Protein AF-0000000076060283 (afdb_homodimer)

Secondary structure (DSSP, 8-state):
--------------EEEEETTEEEEEE-TTS-EEE--B-TTSEEEEEEEE-TTSSS-EEEEEETTEE--TTB-GGGTTTEEES-TT-GGGB--EEE-S--GGG-EEEEEEEEEEEE---EEEEE--------/--------------EEEEETTEEEEEE-TTS-EEE--B-TTSEEEEEEEE-TTSSS-EEEEEETTEE--TTB-GGGTTTEEES-TT-GGGB--EEE-S--GGG-EEEEEEEEEEEE---EEEEE--------

Sequence (264 aa):
MLKVISLNNFFSLDVYCWFLGLQVISVEPGGDVTLPCSAGDDSIRAVEWTRTDLEPEYVLYYRDGRSDPTYQHPSFKGRVDLTDREMKDGNVSLVIKNVIISDRGTYECRVLLYRYNLPTSILTGPGGSTTQMLKVISLNNFFSLDVYCWFLGLQVISVEPGGDVTLPCSAGDDSIRAVEWTRTDLEPEYVLYYRDGRSDPTYQHPSFKGRVDLTDREMKDGNVSLVIKNVIISDRGTYECRVLLYRYNLPTSILTGPGGSTTQ

Organism: Dicentrarchus labrax (NCBI:txid13489)

Nearest PDB structures (foldseek):
  4gos-assembly1_A  TM=8.663E-01  e=1.452E-05  Homo sapiens
  3csp-assembly1_A  TM=8.157E-01  e=4.164E-05  Rattus norvegicus
  6nm8-assembly1_A  TM=8.251E-01  e=1.126E-04  Homo sapiens
  6nnv-assembly4_D  TM=8.054E-01  e=5.157E-04  Homo sapiens
  6l7z-assembly1_A  TM=6.735E-01  e=2.709E-04  Mus musculus

Structure (mmCIF, N/CA/C/O backbone):
data_AF-0000000076060283-model_v1
#
loop_
_entity.id
_entity.type
_entity.pdbx_de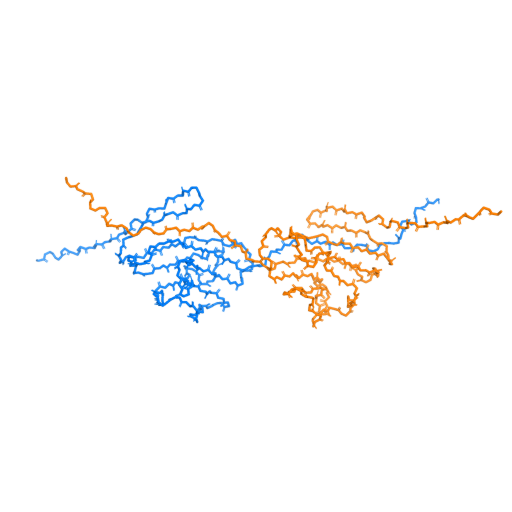scription
1 polymer 'Ig-like domain-containing protein'
#
loop_
_atom_site.group_PDB
_atom_site.id
_atom_site.type_symbol
_atom_site.label_atom_id
_atom_site.label_alt_id
_atom_site.label_comp_id
_atom_site.label_asym_id
_atom_site.label_entity_id
_atom_site.label_seq_id
_atom_site.pdbx_PDB_ins_code
_atom_site.Cartn_x
_atom_site.Cartn_y
_atom_site.Cartn_z
_atom_site.occupancy
_atom_site.B_iso_or_equiv
_atom_site.auth_seq_id
_atom_site.auth_comp_id
_atom_site.auth_asym_id
_atom_site.auth_atom_id
_atom_site.pdbx_PDB_model_num
ATOM 1 N N . MET A 1 1 ? 23.719 49.25 31.156 1 32.81 1 MET A N 1
ATOM 2 C CA . MET A 1 1 ? 22.453 48.969 30.469 1 32.81 1 MET A CA 1
ATOM 3 C C . MET A 1 1 ? 22.297 47.469 30.203 1 32.81 1 MET A C 1
ATOM 5 O O . MET A 1 1 ? 23.094 46.875 29.484 1 32.81 1 MET A O 1
ATOM 9 N N . LEU A 1 2 ? 21.719 46.719 31.203 1 36.31 2 LEU A N 1
ATOM 10 C CA . LEU A 1 2 ? 21.547 45.25 31.234 1 36.31 2 LEU A CA 1
ATOM 11 C C . LEU A 1 2 ? 20.562 44.812 30.156 1 36.31 2 LEU A C 1
ATOM 13 O O . LEU A 1 2 ? 19.406 45.25 30.172 1 36.31 2 LEU A O 1
ATOM 17 N N . LYS A 1 3 ? 21.031 44.562 28.938 1 45.38 3 LYS A N 1
ATOM 18 C CA . LYS A 1 3 ? 20.203 44.062 27.859 1 45.38 3 LYS A CA 1
ATOM 19 C C . LYS A 1 3 ? 19.531 42.75 28.281 1 45.38 3 LYS A C 1
ATOM 21 O O . LYS A 1 3 ? 20.203 41.75 28.594 1 45.38 3 LYS A O 1
ATOM 26 N N . VAL A 1 4 ? 18.234 42.719 28.891 1 41.16 4 VAL A N 1
ATOM 27 C CA . VAL A 1 4 ? 17.391 41.562 29.109 1 41.16 4 VAL A CA 1
ATOM 28 C C . VAL A 1 4 ? 17.094 40.844 27.781 1 41.16 4 VAL A C 1
ATOM 30 O O . VAL A 1 4 ? 16.516 41.469 26.875 1 41.16 4 VAL A O 1
ATOM 33 N N . ILE A 1 5 ? 17.938 39.969 27.312 1 40.62 5 ILE A N 1
ATOM 34 C CA . ILE A 1 5 ? 17.609 39.062 26.203 1 40.62 5 ILE A CA 1
ATOM 35 C C . ILE A 1 5 ? 16.438 38.188 26.594 1 40.62 5 ILE A C 1
ATOM 37 O O . ILE A 1 5 ? 16.547 37.375 27.516 1 40.62 5 ILE A O 1
ATO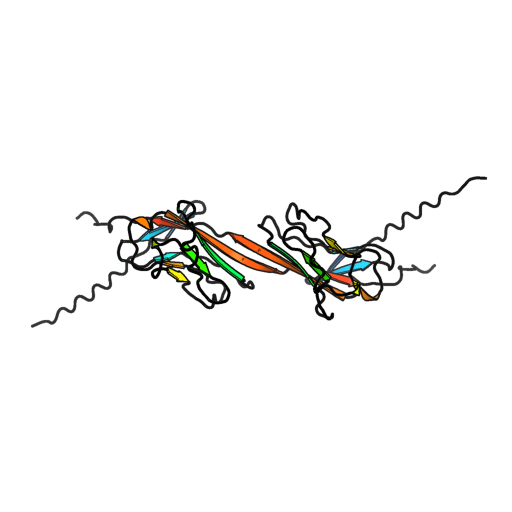M 41 N N . SER A 1 6 ? 15.133 38.719 26.547 1 36.88 6 SER A N 1
ATOM 42 C CA . SER A 1 6 ? 13.984 37.844 26.688 1 36.88 6 SER A CA 1
ATOM 43 C C . SER A 1 6 ? 14 36.75 25.625 1 36.88 6 SER A C 1
ATOM 45 O O . SER A 1 6 ? 13.969 37.031 24.422 1 36.88 6 SER A O 1
ATOM 47 N N . LEU A 1 7 ? 14.703 35.656 25.812 1 39.06 7 LEU A N 1
ATOM 48 C CA . LEU A 1 7 ? 14.508 34.438 25.062 1 39.06 7 LEU A CA 1
ATOM 49 C C . LEU A 1 7 ? 13.078 33.938 25.219 1 39.06 7 LEU A C 1
ATOM 51 O O . LEU A 1 7 ? 12.719 33.375 26.25 1 39.06 7 LEU A O 1
ATOM 55 N N . ASN A 1 8 ? 12.102 34.625 24.703 1 40.03 8 ASN A N 1
ATOM 56 C CA . ASN A 1 8 ? 10.781 34 24.656 1 40.03 8 ASN A CA 1
ATOM 57 C C . ASN A 1 8 ? 10.82 32.625 23.984 1 40.03 8 ASN A C 1
ATOM 59 O O . ASN A 1 8 ? 10.969 32.562 22.75 1 40.03 8 ASN A O 1
ATOM 63 N N . ASN A 1 9 ? 11.484 31.625 24.5 1 42.31 9 ASN A N 1
ATOM 64 C CA . ASN A 1 9 ? 11.25 30.266 24.047 1 42.31 9 ASN A CA 1
ATOM 65 C C . ASN A 1 9 ? 9.766 29.922 24.047 1 42.31 9 ASN A C 1
ATOM 67 O O . ASN A 1 9 ? 9.211 29.547 25.078 1 42.31 9 ASN A O 1
ATOM 71 N N . PHE A 1 10 ? 8.852 30.641 23.359 1 41.34 10 PHE A N 1
ATOM 72 C CA . PHE A 1 10 ? 7.465 30.203 23.234 1 41.34 10 PHE A CA 1
ATOM 73 C C . PHE A 1 10 ? 7.395 28.719 22.844 1 41.34 10 PHE A C 1
ATOM 75 O O . PHE A 1 10 ? 7.559 28.391 21.672 1 41.34 10 PHE A O 1
ATOM 82 N N . PHE A 1 11 ? 7.883 27.812 23.719 1 43.97 11 PHE A N 1
ATOM 83 C CA . PHE A 1 11 ? 7.602 26.391 23.562 1 43.97 11 PHE A CA 1
ATOM 84 C C . PHE A 1 11 ? 6.098 26.141 23.484 1 43.97 11 PHE A C 1
ATOM 86 O O . PHE A 1 11 ? 5.402 26.234 24.5 1 43.97 11 PHE A O 1
ATOM 93 N N . SER A 1 12 ? 5.363 26.516 22.281 1 51.38 12 SER A N 1
ATOM 94 C CA . SER A 1 12 ? 3.971 26.109 22.109 1 51.38 12 SER A CA 1
ATOM 95 C C . SER A 1 12 ? 3.764 24.656 22.5 1 51.38 12 SER A C 1
ATOM 97 O O . SER A 1 12 ? 4.477 23.781 22.016 1 51.38 12 SER A O 1
ATOM 99 N N . LEU A 1 13 ? 3.391 24.344 23.812 1 53.66 13 LEU A N 1
ATOM 100 C CA . LEU A 1 13 ? 3.043 23.016 24.312 1 53.66 13 LEU A CA 1
ATOM 101 C C . LEU A 1 13 ? 1.896 22.422 23.5 1 53.66 13 LEU A C 1
ATOM 103 O O . LEU A 1 13 ? 0.776 22.938 23.531 1 53.66 13 LEU A O 1
ATOM 107 N N . ASP A 1 14 ? 2.143 21.75 22.422 1 62.09 14 ASP A N 1
ATOM 108 C CA . ASP A 1 14 ? 1.104 20.969 21.766 1 62.09 14 ASP A CA 1
ATOM 109 C C . ASP A 1 14 ? 0.592 19.859 22.672 1 62.09 14 ASP A C 1
ATOM 111 O O . ASP A 1 14 ? 1.38 19.172 23.328 1 62.09 14 ASP A O 1
ATOM 115 N N . VAL A 1 15 ? -0.637 19.953 23.203 1 64.12 15 VAL A N 1
ATOM 116 C CA . VAL A 1 15 ? -1.262 18.891 23.984 1 64.12 15 VAL A CA 1
ATOM 117 C C . VAL A 1 15 ? -1.846 17.844 23.031 1 64.12 15 VAL A C 1
ATOM 119 O O . VAL A 1 15 ? -2.596 18.172 22.109 1 64.12 15 VAL A O 1
ATOM 122 N N . TYR A 1 16 ? -1.376 16.594 23.062 1 67.25 16 TYR A N 1
ATOM 123 C CA . TYR A 1 16 ? -1.857 15.453 22.281 1 67.25 16 TYR A CA 1
ATOM 124 C C . TYR A 1 16 ? -2.824 14.609 23.109 1 67.25 16 TYR A C 1
ATOM 126 O O . TYR A 1 16 ? -2.498 14.18 24.219 1 67.25 16 TYR A O 1
ATOM 134 N N . CYS A 1 17 ? -4.078 14.727 22.75 1 69.25 17 CYS A N 1
ATOM 135 C CA . CYS A 1 17 ? -5.066 13.898 23.438 1 69.25 17 CYS A CA 1
ATOM 136 C C . CYS A 1 17 ? -5.609 12.82 22.516 1 69.25 17 CYS A C 1
ATOM 138 O O . CYS A 1 17 ? -5.875 13.078 21.344 1 69.25 17 CYS A O 1
ATOM 140 N N . TRP A 1 18 ? -5.41 11.453 22.938 1 65.69 18 TRP A N 1
ATOM 141 C CA . TRP A 1 18 ? -6.008 10.344 22.203 1 65.69 18 TRP A CA 1
ATOM 142 C C . TRP A 1 18 ? -7.441 10.102 22.656 1 65.69 18 TRP A C 1
ATOM 144 O O . TRP A 1 18 ? -7.703 9.938 23.844 1 65.69 18 TRP A O 1
ATOM 154 N N . PHE A 1 19 ? -8.328 10.609 21.781 1 60.56 19 PHE A N 1
ATOM 155 C CA . PHE A 1 19 ? -9.719 10.328 22.078 1 60.56 19 PHE A CA 1
ATOM 156 C C . PHE A 1 19 ? -10.32 9.359 21.078 1 60.56 19 PHE A C 1
ATOM 158 O O . PHE A 1 19 ? -10.414 9.664 19.891 1 60.56 19 PHE A O 1
ATOM 165 N N . LEU A 1 20 ? -10.977 8.289 21.516 1 60.66 20 LEU A N 1
ATOM 166 C CA . LEU A 1 20 ? -11.758 7.301 20.781 1 60.66 20 LEU A CA 1
ATOM 167 C C . LEU A 1 20 ? -11.281 7.203 19.328 1 60.66 20 LEU A C 1
ATOM 169 O O . LEU A 1 20 ? -12.055 7.461 18.406 1 60.66 20 LEU A O 1
ATOM 173 N N . GLY A 1 21 ? -10.117 7.133 19.016 1 66.94 21 GLY A N 1
ATOM 174 C CA . GLY A 1 21 ? -9.68 6.871 17.656 1 66.94 21 GLY A CA 1
ATOM 175 C C . GLY A 1 21 ? -9.211 8.117 16.922 1 66.94 21 GLY A C 1
ATOM 176 O O . GLY A 1 21 ? -9.117 8.125 15.695 1 66.94 21 GLY A O 1
ATOM 177 N N . LEU A 1 22 ? -9.258 9.219 17.609 1 76.88 22 LEU A N 1
ATOM 178 C CA . LEU A 1 22 ? -8.828 10.484 17.031 1 76.88 22 LEU A CA 1
ATOM 179 C C . LEU A 1 22 ? -7.766 11.148 17.906 1 76.88 22 LEU A C 1
ATOM 181 O O . LEU A 1 22 ? -7.879 11.148 19.141 1 76.88 22 LEU A O 1
ATOM 185 N N . GLN A 1 23 ? -6.715 11.492 17.25 1 86 23 GLN A N 1
ATOM 186 C CA . GLN A 1 23 ? -5.723 12.312 17.938 1 86 23 GLN A CA 1
ATOM 187 C C . GLN A 1 23 ? -6.051 13.797 17.797 1 86 23 GLN A C 1
ATOM 189 O O . GLN A 1 23 ? -6.352 14.273 16.703 1 86 23 GLN A O 1
ATOM 194 N N . VAL A 1 24 ? -6.176 14.453 18.984 1 88.81 24 VAL A N 1
ATOM 195 C CA . VAL A 1 24 ? -6.457 15.891 18.969 1 88.81 24 VAL A CA 1
ATOM 196 C C . VAL A 1 24 ? -5.223 16.656 19.422 1 88.81 24 VAL A C 1
ATOM 198 O O . VAL A 1 24 ? -4.629 16.344 20.453 1 88.81 24 VAL A O 1
ATOM 201 N N . ILE A 1 25 ? -4.879 17.641 18.688 1 90.88 25 ILE A N 1
ATOM 202 C CA . ILE A 1 25 ? -3.721 18.453 19.016 1 90.88 25 ILE A CA 1
ATOM 203 C C . ILE A 1 25 ? -4.137 19.922 19.062 1 90.88 25 ILE A C 1
ATOM 205 O O . ILE A 1 25 ? -4.805 20.422 18.156 1 90.88 25 ILE A O 1
ATOM 209 N N . SER A 1 26 ? -3.803 20.562 20.094 1 89.06 26 SER A N 1
ATOM 210 C CA . SER A 1 26 ? -4.012 22 20.219 1 89.06 26 SER A CA 1
ATOM 211 C C . SER A 1 26 ? -2.734 22.766 19.906 1 89.06 26 SER A C 1
ATOM 213 O O . SER A 1 26 ? -1.671 22.453 20.453 1 89.06 26 SER A O 1
ATOM 215 N N . VAL A 1 27 ? -2.916 23.844 19.031 1 90.69 27 VAL A N 1
ATOM 216 C CA . VAL A 1 27 ? -1.753 24.641 18.656 1 90.69 27 VAL A CA 1
ATOM 217 C C . VAL A 1 27 ? -2.148 26.109 18.562 1 90.69 27 VAL A C 1
ATOM 219 O O . VAL A 1 27 ? -3.262 26.438 18.141 1 90.69 27 VAL A O 1
ATOM 222 N N . GLU A 1 28 ? -1.238 26.953 18.984 1 89.75 28 GLU A N 1
ATOM 223 C CA . GLU A 1 28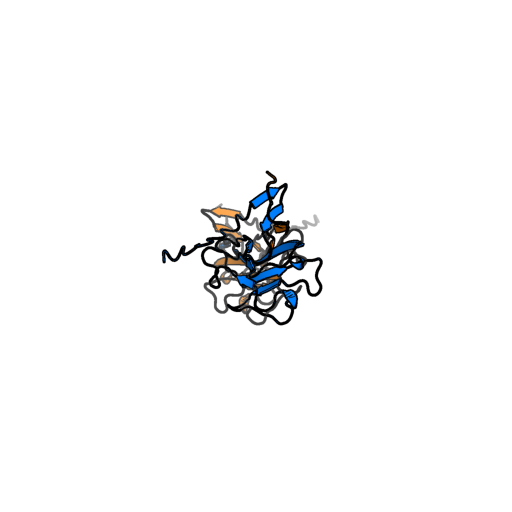 ? -1.471 28.391 18.859 1 89.75 28 GLU A CA 1
ATOM 224 C C . GLU A 1 28 ? -1.104 28.891 17.469 1 89.75 28 GLU A C 1
ATOM 226 O O . GLU A 1 28 ? -0.09 28.484 16.906 1 89.75 28 GLU A O 1
ATOM 231 N N . PRO A 1 29 ? -1.967 29.797 16.953 1 92.62 29 PRO A N 1
ATOM 232 C CA . PRO A 1 29 ? -1.574 30.406 15.688 1 92.62 29 PRO A CA 1
ATOM 233 C C . PRO A 1 29 ? -0.159 30.984 15.719 1 92.62 29 PRO A C 1
ATOM 235 O O . PRO A 1 29 ? 0.264 31.531 16.734 1 92.62 29 PRO A O 1
ATOM 238 N N . GLY A 1 30 ? 0.516 30.812 14.625 1 93.56 30 GLY A N 1
ATOM 239 C CA . GLY A 1 30 ? 1.888 31.297 14.547 1 93.56 30 GLY A CA 1
ATOM 240 C C . GLY A 1 30 ? 2.914 30.219 14.859 1 93.56 30 GLY A C 1
ATOM 241 O O . GLY A 1 30 ? 4.086 30.359 14.508 1 93.56 30 GLY A O 1
ATOM 242 N N . GLY A 1 31 ? 2.498 29.203 15.508 1 92.12 31 GLY A N 1
ATOM 243 C CA . GLY A 1 31 ? 3.395 28.094 15.828 1 92.12 31 GLY A CA 1
ATOM 244 C C . GLY A 1 31 ? 3.447 27.031 14.75 1 92.12 31 GLY A C 1
ATOM 245 O O . GLY A 1 31 ? 2.773 27.156 13.719 1 92.12 31 GLY A O 1
ATOM 246 N N . ASP A 1 32 ? 4.359 26.062 14.969 1 95.5 32 ASP A N 1
ATOM 247 C CA . ASP A 1 32 ? 4.445 24.875 14.125 1 95.5 32 ASP A CA 1
ATOM 248 C C . ASP A 1 32 ? 3.807 23.672 14.805 1 95.5 32 ASP A C 1
ATOM 250 O O . ASP A 1 32 ? 3.744 23.594 16.031 1 95.5 32 ASP A O 1
ATOM 254 N N . VAL A 1 33 ? 3.312 22.766 14 1 95.5 33 VAL A N 1
ATOM 255 C CA . VAL A 1 33 ? 2.734 21.578 14.602 1 95.5 33 VAL A CA 1
ATOM 256 C C . VAL A 1 33 ? 3.117 20.344 13.773 1 95.5 33 VAL A C 1
ATOM 258 O O . VAL A 1 33 ? 3.287 20.438 12.555 1 95.5 33 VAL A O 1
ATOM 261 N N . THR A 1 34 ? 3.291 19.234 14.461 1 96.75 34 THR A N 1
ATOM 262 C CA . THR A 1 34 ? 3.545 17.938 13.82 1 96.75 34 THR A CA 1
ATOM 263 C C . THR A 1 34 ? 2.359 17 14.008 1 96.75 34 THR A C 1
ATOM 265 O O . THR A 1 34 ? 1.871 16.828 15.125 1 96.75 34 THR A O 1
ATOM 268 N N . LEU A 1 35 ? 1.905 16.469 12.914 1 96.44 35 LEU A N 1
ATOM 269 C CA . LEU A 1 35 ? 0.867 15.445 12.938 1 96.44 35 LEU A CA 1
ATOM 270 C C . LEU A 1 35 ? 1.474 14.055 12.797 1 96.44 35 LEU A C 1
ATOM 272 O O . LEU A 1 35 ? 1.964 13.695 11.719 1 96.44 35 LEU A O 1
ATOM 276 N N . PRO A 1 36 ? 1.374 13.273 13.82 1 94.31 36 PRO A N 1
ATOM 277 C CA . PRO A 1 36 ? 2.086 11.992 13.789 1 94.31 36 PRO A CA 1
ATOM 278 C C . PRO A 1 36 ? 1.394 10.953 12.914 1 94.31 36 PRO A C 1
ATOM 280 O O . PRO A 1 36 ? 0.163 10.859 12.914 1 94.31 36 PRO A O 1
ATOM 283 N N . CYS A 1 37 ? 2.203 10.211 12.164 1 94.5 37 CYS A N 1
ATOM 284 C CA . CYS A 1 37 ? 1.786 9.07 11.359 1 94.5 37 CYS A CA 1
ATOM 285 C C . CYS A 1 37 ? 2.953 8.125 11.109 1 94.5 37 CYS A C 1
ATOM 287 O O . CYS A 1 37 ? 4.09 8.57 10.93 1 94.5 37 CYS A O 1
ATOM 289 N N . SER A 1 38 ? 2.635 6.82 11.141 1 91.31 38 SER A N 1
ATOM 290 C CA . SER A 1 38 ? 3.674 5.82 10.914 1 91.31 38 SER A CA 1
ATOM 291 C C . SER A 1 38 ? 3.205 4.746 9.938 1 91.31 38 SER A C 1
ATOM 293 O O . SER A 1 38 ? 2.064 4.289 10.016 1 91.31 38 SER A O 1
ATOM 295 N N . ALA A 1 39 ? 4.051 4.41 8.93 1 88.69 39 ALA A N 1
ATOM 296 C CA . ALA A 1 39 ? 3.76 3.375 7.945 1 88.69 39 ALA A CA 1
ATOM 297 C C . ALA A 1 39 ? 4.469 2.07 8.297 1 88.69 39 ALA A C 1
ATOM 299 O O . ALA A 1 39 ? 4.242 1.041 7.652 1 88.69 39 ALA A O 1
ATOM 300 N N . GLY A 1 40 ? 5.164 2.037 9.289 1 78.62 40 GLY A N 1
ATOM 301 C CA . GLY A 1 40 ? 5.934 0.845 9.609 1 78.62 40 GLY A CA 1
ATOM 302 C C . GLY A 1 40 ? 7.082 0.597 8.648 1 78.62 40 GLY A C 1
ATOM 303 O O . GLY A 1 40 ? 7.59 1.531 8.023 1 78.62 40 GLY A O 1
ATOM 304 N N . ASP A 1 41 ? 7.707 -0.56 8.641 1 65.38 41 ASP A N 1
ATOM 305 C CA . ASP A 1 41 ? 8.914 -0.936 7.902 1 65.38 41 ASP A CA 1
ATOM 306 C C . ASP A 1 41 ? 8.586 -1.247 6.445 1 65.38 41 ASP A C 1
ATOM 308 O O . ASP A 1 41 ? 9.469 -1.646 5.68 1 65.38 41 ASP A O 1
ATOM 312 N N . ASP A 1 42 ? 7.484 -0.922 5.992 1 65.88 42 ASP A N 1
ATOM 313 C CA . ASP A 1 42 ? 7.133 -1.389 4.656 1 65.88 42 ASP A CA 1
ATOM 314 C C . ASP A 1 42 ? 7.664 -0.436 3.586 1 65.88 42 ASP A C 1
ATOM 316 O O . ASP A 1 42 ? 8.164 0.646 3.902 1 65.88 42 ASP A O 1
ATOM 320 N N . SER A 1 43 ? 7.828 -1.008 2.346 1 82.44 43 SER A N 1
ATOM 321 C CA . SER A 1 43 ? 8.242 -0.27 1.159 1 82.44 43 SER A CA 1
ATOM 322 C C . SER A 1 43 ? 7.223 0.802 0.789 1 82.44 43 SER A C 1
ATOM 324 O O . SER A 1 43 ? 6.301 0.546 0.015 1 82.44 43 SER A O 1
ATOM 326 N N . ILE A 1 44 ? 7.371 2.014 1.34 1 91 44 ILE A N 1
ATOM 327 C CA . ILE A 1 44 ? 6.465 3.135 1.12 1 91 44 ILE A CA 1
ATOM 328 C C . ILE A 1 44 ? 6.582 3.619 -0.324 1 91 44 ILE A C 1
ATOM 330 O O . ILE A 1 44 ? 7.688 3.861 -0.816 1 91 44 ILE A O 1
ATOM 334 N N . ARG A 1 45 ? 5.441 3.709 -0.909 1 93.12 45 ARG A N 1
ATOM 335 C CA . ARG A 1 45 ? 5.43 4.18 -2.291 1 93.12 45 ARG A CA 1
ATOM 336 C C . ARG A 1 45 ? 4.926 5.617 -2.375 1 93.12 45 ARG A C 1
ATOM 338 O O . ARG A 1 45 ? 5.391 6.395 -3.209 1 93.12 45 ARG A O 1
ATOM 345 N N . ALA A 1 46 ? 4.051 5.996 -1.515 1 94.94 46 ALA A N 1
ATOM 346 C CA . ALA A 1 46 ? 3.535 7.359 -1.462 1 94.94 46 ALA A CA 1
ATOM 347 C C . ALA A 1 46 ? 2.895 7.652 -0.108 1 94.94 46 ALA A C 1
ATOM 349 O O . ALA A 1 46 ? 2.484 6.73 0.603 1 94.94 46 ALA A O 1
ATOM 350 N N . VAL A 1 47 ? 2.83 8.875 0.199 1 96.62 47 VAL A N 1
ATOM 351 C CA . VAL A 1 47 ? 2.176 9.344 1.414 1 96.62 47 VAL A CA 1
ATOM 352 C C . VAL A 1 47 ? 1.171 10.445 1.064 1 96.62 47 VAL A C 1
ATOM 354 O O . VAL A 1 47 ? 1.494 11.375 0.329 1 96.62 47 VAL A O 1
ATOM 357 N N . GLU A 1 48 ? -0.008 10.312 1.582 1 97.38 48 GLU A N 1
ATOM 358 C CA . GLU A 1 48 ? -1.035 11.328 1.391 1 97.38 48 GLU A CA 1
ATOM 359 C C . GLU A 1 48 ? -1.528 11.875 2.729 1 97.38 48 GLU A C 1
ATOM 361 O O . GLU A 1 48 ? -1.909 11.109 3.615 1 97.38 48 GLU A O 1
ATOM 366 N N . TRP A 1 49 ? -1.447 13.133 2.859 1 98.31 49 TRP A N 1
ATOM 367 C CA . TRP A 1 49 ? -2.162 13.844 3.912 1 98.31 49 TRP A CA 1
ATOM 368 C C . TRP A 1 49 ? -3.312 14.664 3.334 1 98.31 49 TRP A C 1
ATOM 370 O O . TRP A 1 49 ? -3.119 15.438 2.395 1 98.31 49 TRP A O 1
ATOM 380 N N . THR A 1 50 ? -4.531 14.453 3.91 1 98.38 50 THR A N 1
ATOM 381 C CA . THR A 1 50 ? -5.691 15.125 3.332 1 98.38 50 THR A CA 1
ATOM 382 C C . THR A 1 50 ? -6.59 15.688 4.43 1 98.38 50 THR A C 1
ATOM 384 O O . THR A 1 50 ? -6.527 15.25 5.578 1 98.38 50 THR A O 1
ATOM 387 N N . ARG A 1 51 ? -7.297 16.656 4.086 1 97.69 51 ARG A N 1
ATOM 388 C CA . ARG A 1 51 ? -8.477 17.172 4.773 1 97.69 51 ARG A CA 1
ATOM 389 C C . ARG A 1 51 ? -9.711 17.062 3.895 1 97.69 51 ARG A C 1
ATOM 391 O O . ARG A 1 51 ? -9.836 17.781 2.895 1 97.69 51 ARG A O 1
ATOM 398 N N . THR A 1 52 ? -10.68 16.219 4.34 1 95.69 52 THR A N 1
ATOM 399 C CA . THR A 1 52 ? -11.773 15.859 3.449 1 95.69 52 THR A CA 1
ATOM 400 C C . THR A 1 52 ? -12.75 17.016 3.295 1 95.69 52 THR A C 1
ATOM 402 O O . THR A 1 52 ? -13.562 17.031 2.365 1 95.69 52 THR A O 1
ATOM 405 N N . ASP A 1 53 ? -12.656 18 4.184 1 96.81 53 ASP A N 1
ATOM 406 C CA . ASP A 1 53 ? -13.578 19.125 4.109 1 96.81 53 ASP A CA 1
ATOM 407 C C . ASP A 1 53 ? -13.062 20.188 3.141 1 96.81 53 ASP A C 1
ATOM 409 O O . ASP A 1 53 ? -13.742 21.188 2.883 1 96.81 53 ASP A O 1
ATOM 413 N N . LEU A 1 54 ? -11.906 20 2.561 1 97.44 54 LEU A N 1
ATOM 414 C CA . LEU A 1 54 ? -11.312 20.969 1.637 1 97.44 54 LEU A CA 1
ATOM 415 C C . LEU A 1 54 ? -11.391 20.453 0.2 1 97.44 54 LEU A C 1
ATOM 417 O O . LEU A 1 54 ? -11.531 19.25 -0.033 1 97.44 54 LEU A O 1
ATOM 421 N N . GLU A 1 55 ? -11.344 21.547 -0.685 1 96.38 55 GLU A N 1
ATOM 422 C CA . GLU A 1 55 ? -11.25 21.297 -2.117 1 96.38 55 GLU A CA 1
ATOM 423 C C . GLU A 1 55 ? -10.172 22.156 -2.768 1 96.38 55 GLU A C 1
ATOM 425 O O . GLU A 1 55 ? -10.281 23.391 -2.771 1 96.38 55 GLU A O 1
ATOM 430 N N . PRO A 1 56 ? -9.188 21.469 -3.334 1 97.12 56 PRO A N 1
ATOM 431 C CA . PRO A 1 56 ? -8.805 20.047 -3.26 1 97.12 56 PRO A CA 1
ATOM 432 C C . PRO A 1 56 ? -8.484 19.594 -1.836 1 97.12 56 PRO A C 1
ATOM 434 O O . PRO A 1 56 ? -8.195 20.438 -0.971 1 97.12 56 PRO A O 1
ATOM 437 N N . GLU A 1 57 ? -8.516 18.359 -1.604 1 97.94 57 GLU A N 1
ATOM 438 C CA . GLU A 1 57 ? -8.422 17.859 -0.235 1 97.94 57 GLU A CA 1
ATOM 439 C C . GLU A 1 57 ? -6.973 17.625 0.17 1 97.94 57 GLU A C 1
ATOM 441 O O . GLU A 1 57 ? -6.676 17.422 1.349 1 97.94 57 GLU A O 1
ATOM 446 N N . TYR A 1 58 ? -6.004 17.734 -0.722 1 98.25 58 TYR A N 1
ATOM 447 C CA . TYR A 1 58 ? -4.629 17.359 -0.424 1 98.25 58 TYR A CA 1
ATOM 448 C C . TYR A 1 58 ? -3.916 18.453 0.357 1 98.25 58 TYR A C 1
ATOM 450 O O . TYR A 1 58 ? -3.863 19.609 -0.083 1 98.25 58 TYR A O 1
ATOM 458 N N . VAL A 1 59 ? -3.477 18.047 1.448 1 98.56 59 VAL A N 1
ATOM 459 C CA . VAL A 1 59 ? -2.547 18.859 2.227 1 98.56 59 VAL A CA 1
ATOM 460 C C . VAL A 1 59 ? -1.122 18.641 1.727 1 98.56 59 VAL A C 1
ATOM 462 O O . VAL A 1 59 ? -0.386 19.594 1.48 1 98.56 59 VAL A O 1
ATOM 465 N N . LEU A 1 60 ? -0.812 17.406 1.498 1 98.38 60 LEU A N 1
ATOM 466 C CA . LEU A 1 60 ? 0.486 17 0.974 1 98.38 60 LEU A CA 1
ATOM 467 C C . LEU A 1 60 ? 0.371 15.672 0.214 1 98.38 60 LEU A C 1
ATOM 469 O O . LEU A 1 60 ? -0.334 14.766 0.649 1 98.38 60 LEU A O 1
ATOM 473 N N . TYR A 1 61 ? 0.929 15.617 -0.891 1 97.5 61 TYR A N 1
ATOM 474 C CA . TYR A 1 61 ? 1.164 14.383 -1.632 1 97.5 61 TYR A CA 1
ATOM 475 C C . TYR A 1 61 ? 2.652 14.18 -1.894 1 97.5 61 TYR A C 1
ATOM 477 O O . TYR A 1 61 ? 3.293 15.008 -2.545 1 97.5 61 TYR A O 1
ATOM 485 N N . TYR A 1 62 ? 3.178 13.109 -1.353 1 96.75 62 TYR A N 1
ATOM 486 C CA . TYR A 1 62 ? 4.609 12.836 -1.413 1 96.75 62 TYR A CA 1
ATOM 487 C C . TYR A 1 62 ? 4.875 11.492 -2.076 1 96.75 62 TYR A C 1
ATOM 489 O O . TYR A 1 62 ? 4.402 10.453 -1.604 1 96.75 62 TYR A O 1
ATOM 497 N N . ARG A 1 63 ? 5.609 11.5 -3.139 1 93.88 63 ARG A N 1
ATOM 498 C CA . ARG A 1 63 ? 5.93 10.289 -3.879 1 93.88 63 ARG A CA 1
ATOM 499 C C . ARG A 1 63 ? 7.281 10.406 -4.574 1 93.88 63 ARG A C 1
ATOM 501 O O . ARG A 1 63 ? 7.684 11.508 -4.977 1 93.88 63 ARG A O 1
ATOM 508 N N . ASP A 1 64 ? 7.988 9.352 -4.672 1 89.94 64 ASP A N 1
ATOM 509 C CA . ASP A 1 64 ? 9.258 9.273 -5.387 1 89.94 64 ASP A CA 1
ATOM 510 C C . ASP A 1 64 ? 10.25 10.297 -4.848 1 89.94 64 ASP A C 1
ATOM 512 O O . ASP A 1 64 ? 10.938 10.977 -5.621 1 89.94 64 ASP A O 1
ATOM 516 N N . GLY A 1 65 ? 10.203 10.555 -3.582 1 87.69 65 GLY A N 1
ATOM 517 C CA . GLY A 1 65 ? 11.195 11.375 -2.92 1 87.69 65 GLY A CA 1
ATOM 518 C C . GLY A 1 65 ? 10.898 12.859 -3.01 1 87.69 65 GLY A C 1
ATOM 519 O O . GLY A 1 65 ? 11.75 13.695 -2.697 1 87.69 65 GLY A O 1
ATOM 520 N N . ARG A 1 66 ? 9.648 13.211 -3.463 1 93.31 66 ARG A N 1
ATOM 521 C CA . ARG A 1 66 ? 9.328 14.633 -3.582 1 93.31 66 ARG A CA 1
ATOM 522 C C . ARG A 1 66 ? 7.859 14.891 -3.268 1 93.31 66 ARG A C 1
ATOM 524 O O . ARG A 1 66 ? 7.027 13.984 -3.365 1 93.31 66 ARG A O 1
ATOM 531 N N . SER A 1 67 ? 7.641 16.109 -2.902 1 94.38 67 SER A N 1
ATOM 532 C CA . SER A 1 67 ? 6.266 16.578 -2.756 1 94.38 67 SER A CA 1
ATOM 533 C C . SER A 1 67 ? 5.684 17.016 -4.098 1 94.38 67 SER A C 1
ATOM 535 O O . SER A 1 67 ? 6.371 17.625 -4.914 1 94.38 67 SER A O 1
ATOM 537 N N . ASP A 1 68 ? 4.516 16.547 -4.391 1 93.38 68 ASP A N 1
ATOM 538 C CA . ASP A 1 68 ? 3.787 16.969 -5.586 1 93.38 68 ASP A CA 1
ATOM 539 C C . ASP A 1 68 ? 2.748 18.031 -5.246 1 93.38 68 ASP A C 1
ATOM 541 O O . ASP A 1 68 ? 1.702 17.719 -4.672 1 93.38 68 ASP A O 1
ATOM 545 N N . PRO A 1 69 ? 2.977 19.266 -5.648 1 93.25 69 PRO A N 1
ATOM 546 C CA . PRO A 1 69 ? 2.072 20.359 -5.273 1 93.25 69 PRO A CA 1
ATOM 547 C C . PRO A 1 69 ? 0.899 20.516 -6.238 1 93.25 69 PRO A C 1
ATOM 549 O O . PRO A 1 69 ? 0.047 21.391 -6.047 1 93.25 69 PRO A O 1
ATOM 552 N N . THR A 1 70 ? 0.777 19.688 -7.289 1 93.12 70 THR A N 1
ATOM 553 C CA . THR A 1 70 ? -0.175 19.859 -8.383 1 93.12 70 THR A CA 1
ATOM 554 C C . THR A 1 70 ? -1.601 19.953 -7.844 1 93.12 70 THR A C 1
ATOM 556 O O . THR A 1 70 ? -2.355 20.844 -8.242 1 93.12 70 THR A O 1
ATOM 559 N N . TYR A 1 71 ? -1.984 19.172 -6.898 1 93.56 71 TYR A N 1
ATOM 560 C CA . TYR A 1 71 ? -3.354 19.156 -6.398 1 93.56 71 TYR A CA 1
ATOM 561 C C . TYR A 1 71 ? -3.398 19.578 -4.93 1 93.56 71 TYR A C 1
ATOM 563 O O . TYR A 1 71 ? -4.379 19.297 -4.234 1 93.56 71 TYR A O 1
ATOM 571 N N . GLN A 1 72 ? -2.363 20.109 -4.48 1 97.5 72 GLN A N 1
ATOM 572 C CA . GLN A 1 72 ? -2.316 20.562 -3.094 1 97.5 72 GLN A CA 1
ATOM 573 C C . GLN A 1 72 ? -3.234 21.766 -2.877 1 97.5 72 GLN A C 1
ATOM 575 O O . GLN A 1 72 ? -3.299 22.656 -3.721 1 97.5 72 GLN A O 1
ATOM 580 N N . HIS A 1 73 ? -3.908 21.781 -1.786 1 98.06 73 HIS A N 1
ATOM 581 C CA . HIS A 1 73 ? -4.699 22.953 -1.444 1 98.06 73 HIS A CA 1
ATOM 582 C C . HIS A 1 73 ? -3.824 24.203 -1.335 1 98.06 73 HIS A C 1
ATOM 584 O O . HIS A 1 73 ? -2.758 24.156 -0.718 1 98.06 73 HIS A O 1
ATOM 590 N N . PRO A 1 74 ? -4.254 25.281 -1.785 1 97.5 74 PRO A N 1
ATOM 591 C CA . PRO A 1 74 ? -3.418 26.484 -1.851 1 97.5 74 PRO A CA 1
ATOM 592 C C . PRO A 1 74 ? -2.979 26.969 -0.472 1 97.5 74 PRO A C 1
ATOM 594 O O . PRO A 1 74 ? -1.882 27.516 -0.327 1 97.5 74 PRO A O 1
ATOM 597 N N . SER A 1 75 ? -3.729 26.766 0.519 1 96.81 75 SER A N 1
ATOM 598 C CA . SER A 1 75 ? -3.438 27.312 1.839 1 96.81 75 SER A CA 1
ATOM 599 C C . SER A 1 75 ? -2.234 26.625 2.473 1 96.81 75 SER A C 1
ATOM 601 O O . SER A 1 75 ? -1.681 27.109 3.459 1 96.81 75 SER A O 1
ATOM 603 N N . PHE A 1 76 ? -1.824 25.5 1.917 1 98 76 PHE A N 1
ATOM 604 C CA . PHE A 1 76 ? -0.739 24.75 2.535 1 98 76 PHE A CA 1
ATOM 605 C C . PHE A 1 76 ? 0.552 24.906 1.742 1 98 76 PHE A C 1
ATOM 607 O O . PHE A 1 76 ? 1.611 24.438 2.17 1 98 76 PHE A O 1
ATOM 614 N N . LYS A 1 77 ? 0.487 25.516 0.569 1 96 77 LYS A N 1
ATOM 615 C CA . LYS A 1 77 ? 1.664 25.641 -0.287 1 96 77 LYS A CA 1
ATOM 616 C C . LYS A 1 77 ? 2.811 26.328 0.444 1 96 77 LYS A C 1
ATOM 618 O O . LYS A 1 77 ? 2.631 27.406 1.003 1 96 77 LYS A O 1
ATOM 623 N N . GLY A 1 78 ? 3.928 25.641 0.516 1 95 78 GLY A N 1
ATOM 624 C CA . GLY A 1 78 ? 5.137 26.219 1.09 1 95 78 GLY A CA 1
ATOM 625 C C . GLY A 1 78 ? 5.199 26.078 2.6 1 95 78 GLY A C 1
ATOM 626 O O . GLY A 1 78 ? 6.188 26.484 3.223 1 95 78 GLY A O 1
ATOM 627 N N . ARG A 1 79 ? 4.184 25.547 3.211 1 97.5 79 ARG A N 1
ATOM 628 C CA . ARG A 1 79 ? 4.152 25.578 4.668 1 97.5 79 ARG A CA 1
ATOM 629 C C . ARG A 1 79 ? 4.129 24.156 5.246 1 97.5 79 ARG A C 1
ATOM 631 O O . ARG A 1 79 ? 4.152 23.984 6.465 1 97.5 79 ARG A O 1
ATOM 638 N N . VAL A 1 80 ? 4.066 23.062 4.375 1 98.25 80 VAL A N 1
ATOM 639 C CA . VAL A 1 80 ? 3.969 21.719 4.91 1 98.25 80 VAL A CA 1
ATOM 640 C C . VAL A 1 80 ? 5.082 20.844 4.328 1 98.25 80 VAL A C 1
ATOM 642 O O . VAL A 1 80 ? 5.559 21.094 3.221 1 98.25 80 VAL A O 1
ATOM 645 N N . ASP A 1 81 ? 5.449 19.922 5.09 1 97.44 81 ASP A N 1
ATOM 646 C CA . ASP A 1 81 ? 6.422 18.922 4.668 1 97.44 81 ASP A CA 1
ATOM 647 C C . ASP A 1 81 ? 6.363 17.688 5.566 1 97.44 81 ASP A C 1
ATOM 649 O O . ASP A 1 81 ? 5.738 17.719 6.629 1 97.44 81 ASP A O 1
ATOM 653 N N . LEU A 1 82 ? 6.93 16.625 5.047 1 97.25 82 LEU A N 1
ATOM 654 C CA . LEU A 1 82 ? 7.152 15.5 5.949 1 97.25 82 LEU A CA 1
ATOM 655 C C . LEU A 1 82 ? 8.242 15.828 6.969 1 97.25 82 LEU A C 1
ATOM 657 O O . LEU A 1 82 ? 9.203 16.531 6.652 1 97.25 82 LEU A O 1
ATOM 661 N N . THR A 1 83 ? 8.094 15.297 8.203 1 96.44 83 THR A N 1
ATOM 662 C CA . THR A 1 83 ? 9.133 15.461 9.211 1 96.44 83 THR A CA 1
ATOM 663 C C . THR A 1 83 ? 10.445 14.82 8.758 1 96.44 83 THR A C 1
ATOM 665 O O . THR A 1 83 ? 11.523 15.266 9.148 1 96.44 83 THR A O 1
ATOM 668 N N . ASP A 1 84 ? 10.289 13.742 7.992 1 94.38 84 ASP A N 1
ATOM 669 C CA . ASP A 1 84 ? 11.422 12.992 7.453 1 94.38 84 ASP A CA 1
ATOM 670 C C . ASP A 1 84 ? 11.188 12.617 5.992 1 94.38 84 ASP A C 1
ATOM 672 O O . ASP A 1 84 ? 10.422 11.695 5.699 1 94.38 84 ASP A O 1
ATOM 676 N N . ARG A 1 85 ? 11.906 13.195 5.094 1 93.25 85 ARG A N 1
ATOM 677 C CA . ARG A 1 85 ? 11.695 12.984 3.664 1 93.25 85 ARG A CA 1
ATOM 678 C C . ARG A 1 85 ? 12.172 11.602 3.238 1 93.25 85 ARG A C 1
ATOM 680 O O . ARG A 1 85 ? 11.773 11.094 2.189 1 93.25 85 ARG A O 1
ATOM 687 N N . GLU A 1 86 ? 13.047 11.055 4.07 1 91.19 86 GLU A N 1
ATOM 688 C CA . GLU A 1 86 ? 13.531 9.711 3.756 1 91.19 86 GLU A CA 1
ATOM 689 C C . GLU A 1 86 ? 12.617 8.648 4.355 1 91.19 86 GLU A C 1
ATOM 691 O O . GLU A 1 86 ? 12.727 7.465 4.012 1 91.19 86 GLU A O 1
ATOM 696 N N . MET A 1 87 ? 11.664 9.07 5.238 1 92.12 87 MET A N 1
ATOM 697 C CA . MET A 1 87 ? 10.656 8.211 5.859 1 92.12 87 MET A CA 1
ATOM 698 C C . MET A 1 87 ? 11.312 7.016 6.547 1 92.12 87 MET A C 1
ATOM 700 O O . MET A 1 87 ? 10.805 5.895 6.469 1 92.12 87 MET A O 1
ATOM 704 N N . LYS A 1 88 ? 12.422 7.367 7.117 1 87.19 88 LYS A N 1
ATOM 705 C CA . LYS A 1 88 ? 13.117 6.324 7.863 1 87.19 88 LYS A CA 1
ATOM 706 C C . LYS A 1 88 ? 12.234 5.754 8.969 1 87.19 88 LYS A C 1
ATOM 708 O O . LYS A 1 88 ? 11.492 6.492 9.625 1 87.19 88 LYS A O 1
ATOM 713 N N . ASP A 1 89 ? 12.266 4.445 9.133 1 86.62 89 ASP A N 1
ATOM 714 C CA . ASP A 1 89 ? 11.5 3.732 10.156 1 86.62 89 ASP A CA 1
ATOM 715 C C . ASP A 1 89 ? 10 3.941 9.969 1 86.62 89 ASP A C 1
ATOM 717 O O . ASP A 1 89 ? 9.234 3.873 10.938 1 86.62 89 ASP A O 1
ATOM 721 N N . GLY A 1 90 ? 9.602 4.398 8.805 1 91.5 90 GLY A N 1
ATOM 722 C CA . GLY A 1 90 ? 8.195 4.531 8.461 1 91.5 90 GLY A CA 1
ATOM 723 C C . GLY A 1 90 ? 7.578 5.824 8.961 1 91.5 90 GLY A C 1
ATOM 724 O O . GLY A 1 90 ? 6.352 5.953 9.023 1 91.5 90 GLY A O 1
ATOM 725 N N . ASN A 1 91 ? 8.438 6.77 9.469 1 93.88 91 ASN A N 1
ATOM 726 C CA . ASN A 1 91 ? 7.91 8.047 9.938 1 93.88 91 ASN A CA 1
ATOM 727 C C . ASN A 1 91 ? 7.449 8.93 8.781 1 93.88 91 ASN A C 1
ATOM 729 O O . ASN A 1 91 ? 8.273 9.43 8.016 1 93.88 91 ASN A O 1
ATOM 733 N N . VAL A 1 92 ? 6.121 9.094 8.719 1 96.5 92 VAL A N 1
ATOM 734 C CA . VAL A 1 92 ? 5.551 9.898 7.641 1 96.5 92 VAL A CA 1
ATOM 735 C C . VAL A 1 92 ? 4.703 11.023 8.234 1 96.5 92 VAL A C 1
ATOM 737 O O . VAL A 1 92 ? 3.713 11.445 7.637 1 96.5 92 VAL A O 1
ATOM 740 N N . SER A 1 93 ? 5.125 11.5 9.367 1 96.38 93 SER A N 1
ATOM 741 C CA . SER A 1 93 ? 4.438 12.594 10.047 1 96.38 93 SER A CA 1
ATOM 742 C C . SER A 1 93 ? 4.496 13.883 9.227 1 96.38 93 SER A C 1
ATOM 744 O O . SER A 1 93 ? 5.434 14.086 8.453 1 96.38 93 SER A O 1
ATOM 746 N N . LEU A 1 94 ? 3.547 14.703 9.438 1 98.12 94 LEU A N 1
ATOM 747 C CA . LEU A 1 94 ? 3.428 15.969 8.711 1 98.12 94 LEU A CA 1
ATOM 748 C C . LEU A 1 94 ? 3.779 17.141 9.617 1 98.12 94 LEU A C 1
ATOM 750 O O . LEU A 1 94 ? 3.324 17.219 10.758 1 98.12 94 LEU A O 1
ATOM 754 N N . VAL A 1 95 ? 4.59 18.062 9.156 1 98.06 95 VAL A N 1
ATOM 755 C CA . VAL A 1 95 ? 4.832 19.328 9.852 1 98.06 95 VAL A CA 1
ATOM 756 C C . VAL A 1 95 ? 4.094 20.453 9.133 1 98.06 95 VAL A C 1
ATOM 758 O O . VAL A 1 95 ? 4.203 20.594 7.914 1 98.06 95 VAL A O 1
ATOM 761 N N . ILE A 1 96 ? 3.32 21.188 9.844 1 98 96 ILE A N 1
ATOM 762 C CA . ILE A 1 96 ? 2.691 22.406 9.352 1 98 96 ILE A CA 1
ATOM 763 C C . ILE A 1 96 ? 3.336 23.625 10.023 1 98 96 ILE A C 1
ATOM 765 O O . ILE A 1 96 ? 3.314 23.75 11.25 1 98 96 ILE A O 1
ATOM 769 N N . LYS A 1 97 ? 3.883 24.453 9.258 1 97.88 97 LYS A N 1
ATOM 770 C CA . LYS A 1 97 ? 4.543 25.656 9.773 1 97.88 97 LYS A CA 1
ATOM 771 C C . LYS A 1 97 ? 3.576 26.828 9.828 1 97.88 97 LYS A C 1
ATOM 773 O O . LYS A 1 97 ? 2.66 26.938 9.016 1 97.88 97 LYS A O 1
ATOM 778 N N . ASN A 1 98 ? 3.803 27.719 10.797 1 96.5 98 ASN A N 1
ATOM 779 C CA . ASN A 1 98 ? 3.045 28.953 10.922 1 96.5 98 ASN A CA 1
ATOM 780 C C . ASN A 1 98 ? 1.542 28.703 10.836 1 96.5 98 ASN A C 1
ATOM 782 O O . ASN A 1 98 ? 0.857 29.281 9.992 1 96.5 98 ASN A O 1
ATOM 786 N N . VAL A 1 99 ? 1.062 27.953 11.781 1 96.62 99 VAL A N 1
ATOM 787 C CA . VAL A 1 99 ? -0.332 27.516 11.82 1 96.62 99 VAL A CA 1
ATOM 788 C C . VAL A 1 99 ? -1.247 28.75 11.859 1 96.62 99 VAL A C 1
ATOM 790 O O . VAL A 1 99 ? -0.97 29.703 12.578 1 96.62 99 VAL A O 1
ATOM 793 N N . ILE A 1 100 ? -2.297 28.688 11.078 1 95.19 100 ILE A N 1
ATOM 794 C CA . ILE A 1 100 ? -3.326 29.719 11.094 1 95.19 100 ILE A CA 1
ATOM 795 C C . ILE A 1 100 ? -4.66 29.125 11.523 1 95.19 100 ILE A C 1
ATOM 797 O O . ILE A 1 100 ? -4.789 27.891 11.625 1 95.19 100 ILE A O 1
ATOM 801 N N . ILE A 1 101 ? -5.621 29.875 11.805 1 93.62 101 ILE A N 1
ATOM 802 C CA . ILE A 1 101 ? -6.902 29.438 12.344 1 93.62 101 ILE A CA 1
ATOM 803 C C . ILE A 1 101 ? -7.574 28.484 11.359 1 93.62 101 ILE A C 1
ATOM 805 O O . ILE A 1 101 ? -8.164 27.484 11.773 1 93.62 101 ILE A O 1
ATOM 809 N N . SER A 1 102 ? -7.422 28.719 10.031 1 94.06 102 SER A N 1
ATOM 810 C CA . SER A 1 102 ? -8.109 27.922 9.016 1 94.06 102 SER A CA 1
ATOM 811 C C . SER A 1 102 ? -7.504 26.516 8.906 1 94.06 102 SER A C 1
ATOM 813 O O . SER A 1 102 ? -8.055 25.656 8.227 1 94.06 102 SER A O 1
ATOM 815 N N . ASP A 1 103 ? -6.422 26.312 9.617 1 96.62 103 ASP A N 1
ATOM 816 C CA . ASP A 1 103 ? -5.816 24.984 9.625 1 96.62 103 ASP A CA 1
ATOM 817 C C . ASP A 1 103 ? -6.594 24.031 10.531 1 96.62 103 ASP A C 1
ATOM 819 O O . ASP A 1 103 ? -6.355 22.812 10.508 1 96.62 103 ASP A O 1
ATOM 823 N N . ARG A 1 104 ? -7.488 24.531 11.328 1 94.94 104 ARG A N 1
ATOM 824 C CA . ARG A 1 104 ? -8.336 23.688 12.156 1 94.94 104 ARG A CA 1
ATOM 825 C C . ARG A 1 104 ? -9.086 22.656 11.305 1 94.94 104 ARG A C 1
ATOM 827 O O . ARG A 1 104 ? -9.625 23 10.25 1 94.94 104 ARG A O 1
ATOM 834 N N . GLY A 1 105 ? -9.094 21.484 11.742 1 95.69 105 GLY A N 1
ATOM 835 C CA . GLY A 1 105 ? -9.805 20.438 11.031 1 95.69 105 GLY A CA 1
ATOM 836 C C . GLY A 1 105 ? -9.227 19.047 11.281 1 95.69 105 GLY A C 1
ATOM 837 O O . GLY A 1 105 ? -8.398 18.875 12.18 1 95.69 105 GLY A O 1
ATOM 838 N N . THR A 1 106 ? -9.773 18.109 10.594 1 96.12 106 THR A N 1
ATOM 839 C CA . THR A 1 106 ? -9.352 16.719 10.727 1 96.12 106 THR A CA 1
ATOM 840 C C . THR A 1 106 ? -8.492 16.297 9.539 1 96.12 106 THR A C 1
ATOM 842 O O . THR A 1 106 ? -8.906 16.438 8.383 1 96.12 106 THR A O 1
ATOM 845 N N . TYR A 1 107 ? -7.355 15.812 9.875 1 97.56 107 TYR A N 1
ATOM 846 C CA . TYR A 1 107 ? -6.375 15.398 8.875 1 97.56 107 TYR A CA 1
ATOM 847 C C . TYR A 1 107 ? -6.27 13.875 8.82 1 97.56 107 TYR A C 1
ATOM 849 O O . TYR A 1 107 ? -6.293 13.211 9.859 1 97.56 107 TYR A O 1
ATOM 857 N N . GLU A 1 108 ? -6.125 13.391 7.59 1 97.25 108 GLU A N 1
ATOM 858 C CA . GLU A 1 108 ? -6.004 11.953 7.383 1 97.25 108 GLU A CA 1
ATOM 859 C C . GLU A 1 108 ? -4.688 11.602 6.695 1 97.25 108 GLU A C 1
ATOM 861 O O . GLU A 1 108 ? -4.285 12.266 5.734 1 97.25 108 GLU A O 1
ATOM 866 N N . CYS A 1 109 ? -4.031 10.648 7.258 1 96.88 109 CYS A N 1
ATOM 867 C CA . CYS A 1 109 ? -2.805 10.109 6.68 1 96.88 109 CYS A CA 1
ATOM 868 C C . CYS A 1 109 ? -3.051 8.75 6.039 1 96.88 109 CYS A C 1
ATOM 870 O O . CYS A 1 109 ? -3.588 7.848 6.68 1 96.88 109 CYS A O 1
ATOM 872 N N . ARG A 1 110 ? -2.666 8.625 4.801 1 95.06 110 ARG A N 1
ATOM 873 C CA . ARG A 1 110 ? -2.709 7.359 4.078 1 95.06 110 ARG A CA 1
ATOM 874 C C . ARG A 1 110 ? -1.365 7.059 3.424 1 95.06 110 ARG A C 1
ATOM 876 O O . ARG A 1 110 ? -0.722 7.953 2.871 1 95.06 110 ARG A O 1
ATOM 883 N N . VAL A 1 111 ? -0.983 5.828 3.494 1 94.69 111 VAL A N 1
ATOM 884 C CA . VAL A 1 111 ? 0.316 5.445 2.951 1 94.69 111 VAL A CA 1
ATOM 885 C C . VAL A 1 111 ? 0.136 4.328 1.923 1 94.69 111 VAL A C 1
ATOM 887 O O . VAL A 1 111 ? -0.498 3.311 2.207 1 94.69 111 VAL A O 1
ATOM 890 N N . LEU A 1 112 ? 0.559 4.609 0.754 1 94 112 LEU A N 1
ATOM 891 C CA . LEU A 1 112 ? 0.637 3.574 -0.27 1 94 112 LEU A CA 1
ATOM 892 C C . LEU A 1 112 ? 1.891 2.727 -0.09 1 94 112 LEU A C 1
ATOM 894 O O . LEU A 1 112 ? 3.006 3.252 -0.08 1 94 112 LEU A O 1
ATOM 898 N N . LEU A 1 113 ? 1.686 1.413 0.118 1 92.25 113 LEU A N 1
ATOM 899 C CA . LEU A 1 113 ? 2.844 0.563 0.369 1 92.25 113 LEU A CA 1
ATOM 900 C C . LEU A 1 113 ? 2.584 -0.863 -0.103 1 92.25 113 LEU A C 1
ATOM 902 O O . LEU A 1 113 ? 1.442 -1.229 -0.389 1 92.25 113 LEU A O 1
ATOM 906 N N . TYR A 1 114 ? 3.684 -1.591 -0.227 1 90.56 114 TYR A N 1
ATOM 907 C CA . TYR A 1 114 ? 3.578 -3.018 -0.512 1 90.56 114 TYR A CA 1
ATOM 908 C C . TYR A 1 114 ? 3.49 -3.826 0.777 1 90.56 114 TYR A C 1
ATOM 910 O O . TYR A 1 114 ? 4.297 -3.639 1.691 1 90.56 114 TYR A O 1
ATOM 918 N N . ARG A 1 115 ? 2.5 -4.684 0.838 1 88.62 115 ARG A N 1
ATOM 919 C CA . ARG A 1 115 ? 2.428 -5.695 1.889 1 88.62 115 ARG A CA 1
ATOM 920 C C . ARG A 1 115 ? 2.926 -7.047 1.386 1 88.62 115 ARG A C 1
ATOM 922 O O . ARG A 1 115 ? 2.422 -7.566 0.388 1 88.62 115 ARG A O 1
ATOM 929 N N . TYR A 1 116 ? 3.895 -7.523 2.174 1 88.06 116 TYR A N 1
ATOM 930 C CA . TYR A 1 116 ? 4.473 -8.812 1.812 1 88.06 116 TYR A CA 1
ATOM 931 C C . TYR A 1 116 ? 3.814 -9.945 2.592 1 88.06 116 TYR A C 1
ATOM 933 O O . TYR A 1 116 ? 3.584 -9.82 3.799 1 88.06 116 TYR A O 1
ATOM 941 N N . ASN A 1 117 ? 3.512 -11.023 1.817 1 89.69 117 ASN A N 1
ATOM 942 C CA . ASN A 1 117 ? 2.961 -12.227 2.443 1 89.69 117 ASN A CA 1
ATOM 943 C C . ASN A 1 117 ? 3.996 -13.344 2.516 1 89.69 117 ASN A C 1
ATOM 945 O O . ASN A 1 117 ? 5.051 -13.266 1.888 1 89.69 117 ASN A O 1
ATOM 949 N N . LEU A 1 118 ? 3.627 -14.328 3.373 1 88.88 118 LEU A N 1
ATOM 950 C CA . LEU A 1 118 ? 4.488 -15.508 3.445 1 88.88 118 LEU A CA 1
ATOM 951 C C . LEU A 1 118 ? 4.586 -16.188 2.088 1 88.88 118 LEU A C 1
ATOM 953 O O . LEU A 1 118 ? 3.58 -16.344 1.392 1 88.88 118 LEU A O 1
ATOM 957 N N . PRO A 1 119 ? 5.844 -16.484 1.778 1 93.31 119 PRO A N 1
ATOM 958 C CA . PRO A 1 119 ? 6.004 -17.172 0.498 1 93.31 119 PRO A CA 1
ATOM 959 C C . PRO A 1 119 ? 5.383 -18.578 0.503 1 93.31 119 PRO A C 1
ATOM 961 O O . PRO A 1 119 ? 5.203 -19.172 1.567 1 93.31 119 PRO A O 1
ATOM 964 N N . THR A 1 120 ? 5.02 -19.016 -0.623 1 93.88 120 THR A N 1
ATOM 965 C CA . THR A 1 120 ? 4.492 -20.359 -0.818 1 93.88 120 THR A CA 1
ATOM 966 C C . THR A 1 120 ? 5.375 -21.156 -1.776 1 93.88 120 THR A C 1
ATOM 968 O O . THR A 1 120 ? 5.734 -20.672 -2.848 1 93.88 120 THR A O 1
ATOM 971 N N . SER A 1 121 ? 5.746 -22.344 -1.401 1 93.31 121 SER A N 1
ATOM 972 C CA . SER A 1 121 ? 6.543 -23.219 -2.256 1 93.31 121 SER A CA 1
ATOM 973 C C . SER A 1 121 ? 5.695 -24.359 -2.824 1 93.31 121 SER A C 1
ATOM 975 O O . SER A 1 121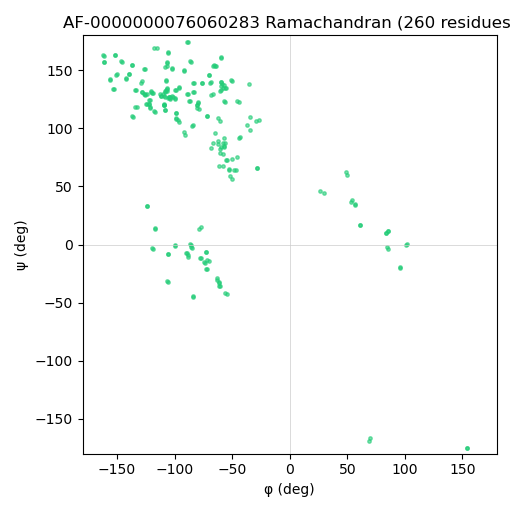 ? 4.883 -24.953 -2.111 1 93.31 121 SER A O 1
ATOM 977 N N . ILE A 1 122 ? 5.883 -24.547 -4.105 1 93.38 122 ILE A N 1
ATOM 978 C CA . ILE A 1 122 ? 5.238 -25.672 -4.77 1 93.38 122 ILE A CA 1
ATOM 979 C C . ILE A 1 122 ? 6.25 -26.797 -4.973 1 93.38 122 ILE A C 1
ATOM 981 O O . ILE A 1 122 ? 7.355 -26.562 -5.465 1 93.38 122 ILE A O 1
ATOM 985 N N . LEU A 1 123 ? 5.848 -27.938 -4.516 1 89 123 LEU A N 1
ATOM 986 C CA . LEU A 1 123 ? 6.582 -29.156 -4.805 1 89 123 LEU A CA 1
ATOM 987 C C . LEU A 1 123 ? 5.82 -30.031 -5.793 1 89 123 LEU A C 1
ATOM 989 O O . LEU A 1 123 ? 4.594 -30.156 -5.703 1 89 123 LEU A O 1
ATOM 993 N N . THR A 1 124 ? 6.5 -30.172 -6.949 1 81.88 124 THR A N 1
ATOM 994 C CA . THR A 1 124 ? 5.883 -31.094 -7.895 1 81.88 124 THR A CA 1
ATOM 995 C C . THR A 1 124 ? 6.43 -32.5 -7.707 1 81.88 124 THR A C 1
ATOM 997 O O . THR A 1 124 ? 7.641 -32.688 -7.602 1 81.88 124 THR A O 1
ATOM 1000 N N . GLY A 1 125 ? 5.891 -33.469 -7.02 1 67.88 125 GLY A N 1
ATOM 1001 C CA . GLY A 1 125 ? 6.344 -34.844 -6.879 1 67.88 125 GLY A CA 1
ATOM 1002 C C . GLY A 1 125 ? 5.473 -35.844 -7.621 1 67.88 125 GLY A C 1
ATOM 1003 O O . GLY A 1 125 ? 4.379 -35.5 -8.07 1 67.88 125 GLY A O 1
ATOM 1004 N N . PRO A 1 126 ? 6.156 -37.031 -8.016 1 56.59 126 PRO A N 1
ATOM 1005 C CA . PRO A 1 126 ? 5.359 -38.125 -8.539 1 56.59 126 PRO A CA 1
ATOM 1006 C C . PRO A 1 126 ? 4.094 -38.375 -7.715 1 56.59 126 PRO A C 1
ATOM 1008 O O . PRO A 1 126 ? 4.043 -38.031 -6.531 1 56.59 126 PRO A O 1
ATOM 1011 N N . GLY A 1 127 ? 2.963 -38.312 -8.328 1 48.75 127 GLY A N 1
ATOM 1012 C CA . GLY A 1 127 ? 1.854 -38.875 -7.574 1 48.75 127 GLY A CA 1
ATOM 1013 C C . GLY A 1 127 ? 2.281 -39.938 -6.598 1 48.75 127 GLY A C 1
ATOM 1014 O O . GLY A 1 127 ? 3.279 -40.625 -6.824 1 48.75 127 GLY A O 1
ATOM 1015 N N . GLY A 1 128 ? 2.275 -39.656 -5.34 1 40.78 128 GLY A N 1
ATOM 1016 C CA . GLY A 1 128 ? 2.496 -40.75 -4.41 1 40.78 128 GLY A CA 1
ATOM 1017 C C . GLY A 1 128 ? 2.041 -42.094 -4.953 1 40.78 128 GLY A C 1
ATOM 1018 O O . GLY A 1 128 ? 0.844 -42.312 -5.125 1 40.78 128 GLY A O 1
ATOM 1019 N N . SER A 1 129 ? 2.68 -42.688 -6.066 1 37.09 129 SER A N 1
ATOM 1020 C CA . SER A 1 129 ? 2.531 -44.125 -6.094 1 37.09 129 SER A CA 1
ATOM 1021 C C . SER A 1 129 ? 2.809 -44.75 -4.723 1 37.09 129 SER A C 1
ATOM 1023 O O . SER A 1 129 ? 3.914 -44.625 -4.195 1 37.09 129 SER A O 1
ATOM 1025 N N . THR A 1 130 ? 1.823 -44.594 -3.771 1 35.16 130 THR A N 1
ATOM 1026 C CA . THR A 1 130 ? 1.829 -45.562 -2.66 1 35.16 130 THR A CA 1
ATOM 1027 C C . THR A 1 130 ? 2.291 -46.938 -3.123 1 35.16 130 THR A C 1
ATOM 1029 O O . THR A 1 130 ? 1.82 -47.438 -4.145 1 35.16 130 THR A O 1
ATOM 1032 N N . THR A 1 131 ? 3.488 -47.406 -2.729 1 34.53 131 THR A N 1
ATOM 1033 C CA . THR A 1 131 ? 3.98 -48.75 -2.662 1 34.53 131 THR A CA 1
ATOM 1034 C C . THR A 1 131 ? 2.859 -49.719 -2.273 1 34.53 131 THR A C 1
ATOM 1036 O O . THR A 1 131 ? 2.23 -49.562 -1.228 1 34.53 131 THR A O 1
ATOM 1039 N N . GLN A 1 132 ? 2.145 -50.5 -3.213 1 25.14 132 GLN A N 1
ATOM 1040 C CA . GLN A 1 132 ? 1.864 -51.875 -2.785 1 25.14 132 GLN A CA 1
ATOM 1041 C C . GLN A 1 132 ? 3.156 -52.625 -2.533 1 25.14 132 GLN A C 1
ATOM 1043 O O . GLN A 1 132 ? 4.094 -52.562 -3.328 1 25.14 132 GLN A O 1
ATOM 1048 N N . MET B 1 1 ? -25.562 -55.562 -19.25 1 31.02 1 MET B N 1
ATOM 1049 C CA . MET B 1 1 ? -24.219 -54.969 -19.297 1 31.02 1 MET B CA 1
ATOM 1050 C C . MET B 1 1 ? -24.125 -53.719 -18.422 1 31.02 1 MET B C 1
ATOM 1052 O O . MET B 1 1 ? -24.906 -52.781 -18.578 1 31.02 1 MET B O 1
ATOM 1056 N N . LEU B 1 2 ? -23.516 -53.875 -17.156 1 28.42 2 LEU B N 1
ATOM 1057 C CA . LEU B 1 2 ? -23.391 -52.875 -16.094 1 28.42 2 LEU B CA 1
ATOM 1058 C C . LEU B 1 2 ? -22.516 -51.719 -16.531 1 28.42 2 LEU B C 1
ATOM 1060 O O . LEU B 1 2 ? -21.375 -51.938 -16.953 1 28.42 2 LEU B O 1
ATOM 1064 N N . LYS B 1 3 ? -23.141 -50.656 -17 1 46.75 3 LYS B N 1
ATOM 1065 C CA . LYS B 1 3 ? -22.484 -49.438 -17.391 1 46.75 3 LYS B CA 1
ATOM 1066 C C . LYS B 1 3 ? -21.672 -48.844 -16.234 1 46.75 3 LYS B C 1
ATOM 1068 O O . LYS B 1 3 ? -22.234 -48.438 -15.211 1 46.75 3 LYS B O 1
ATOM 1073 N N . VAL B 1 4 ? -20.312 -49.406 -15.844 1 36.78 4 VAL B N 1
ATOM 1074 C CA . VAL B 1 4 ? -19.391 -48.875 -14.852 1 36.78 4 VAL B CA 1
ATOM 1075 C C . VAL B 1 4 ? -18.984 -47.438 -15.273 1 36.78 4 VAL B C 1
ATOM 1077 O O . VAL B 1 4 ? -18.328 -47.281 -16.312 1 36.78 4 VAL B O 1
ATOM 1080 N N . ILE B 1 5 ? -19.609 -46.438 -15.07 1 41.44 5 ILE B N 1
ATOM 1081 C CA . ILE B 1 5 ? -19.156 -45.062 -15.227 1 41.44 5 ILE B CA 1
ATOM 1082 C C . ILE B 1 5 ? -18.094 -44.75 -14.172 1 41.44 5 ILE B C 1
ATOM 1084 O O . ILE B 1 5 ? -18.375 -44.781 -12.969 1 41.44 5 ILE B O 1
ATOM 1088 N N . SER B 1 6 ? -16.703 -45.125 -14.391 1 35.62 6 SER B N 1
ATOM 1089 C CA . SER B 1 6 ? -15.602 -44.688 -13.547 1 35.62 6 SER B CA 1
ATOM 1090 C C . SER B 1 6 ? -15.5 -43.156 -13.531 1 35.62 6 SER B C 1
ATOM 1092 O O . SER B 1 6 ? -15.289 -42.531 -14.57 1 35.62 6 SER B O 1
ATOM 1094 N N . LEU B 1 7 ? -16.219 -42.438 -12.727 1 39.41 7 LEU B N 1
ATOM 1095 C CA . LEU B 1 7 ? -15.977 -41.062 -12.352 1 39.41 7 LEU B CA 1
ATOM 1096 C C . LEU B 1 7 ? -14.633 -40.906 -11.641 1 39.41 7 LEU B C 1
ATOM 1098 O O . LEU B 1 7 ? -14.508 -41.281 -10.469 1 39.41 7 LEU B O 1
ATOM 1102 N N . ASN B 1 8 ? -13.5 -41.094 -12.305 1 39.72 8 ASN B N 1
ATOM 1103 C CA . ASN B 1 8 ? -12.227 -40.719 -11.688 1 39.72 8 ASN B CA 1
ATOM 1104 C C . ASN B 1 8 ? -12.234 -39.281 -11.195 1 39.72 8 ASN B C 1
ATOM 1106 O O . ASN B 1 8 ? -12.156 -38.344 -12 1 39.72 8 ASN B O 1
ATOM 1110 N N . ASN B 1 9 ? -13 -38.844 -10.242 1 42.22 9 ASN B N 1
ATOM 1111 C CA . ASN B 1 9 ? -12.773 -37.594 -9.547 1 42.22 9 ASN B CA 1
ATOM 1112 C C . ASN B 1 9 ? -11.344 -37.5 -9.023 1 42.22 9 ASN B C 1
ATOM 1114 O O . ASN B 1 9 ? -11.031 -38 -7.949 1 42.22 9 ASN B O 1
ATOM 1118 N N . PHE B 1 10 ? -10.227 -37.562 -9.836 1 41.41 10 PHE B N 1
ATOM 1119 C CA . PHE B 1 10 ? -8.875 -37.312 -9.352 1 41.41 10 PHE B CA 1
ATOM 1120 C C . PHE B 1 10 ? -8.82 -36.031 -8.523 1 41.41 10 PHE B C 1
ATOM 1122 O O . PHE B 1 10 ? -8.773 -34.906 -9.078 1 41.41 10 PHE B O 1
ATOM 1129 N N . PHE B 1 11 ? -9.508 -35.969 -7.375 1 44.34 11 PHE B N 1
ATOM 1130 C CA . PHE B 1 11 ? -9.297 -34.906 -6.387 1 44.34 11 PHE B CA 1
ATOM 1131 C C . PHE B 1 11 ? -7.836 -34.844 -5.973 1 44.34 11 PHE B C 1
ATOM 1133 O O . PHE B 1 11 ? -7.352 -35.688 -5.23 1 44.34 11 PHE B O 1
ATOM 1140 N N . SER B 1 12 ? -6.828 -34.312 -6.898 1 51.72 12 SER B N 1
ATOM 1141 C CA . SER B 1 12 ? -5.461 -34.031 -6.453 1 51.72 12 SER B CA 1
ATOM 1142 C C . SER B 1 12 ? -5.441 -33.344 -5.094 1 51.72 12 SER B C 1
ATOM 1144 O O . SER B 1 12 ? -6.117 -32.344 -4.895 1 51.72 12 SER B O 1
ATOM 1146 N N . LEU B 1 13 ? -5.34 -34.125 -3.947 1 53.06 13 LEU B N 1
ATOM 1147 C CA . LEU B 1 13 ? -5.203 -33.625 -2.578 1 53.06 13 LEU B CA 1
ATOM 1148 C C . LEU B 1 13 ? -3.979 -32.75 -2.441 1 53.06 13 LEU B C 1
ATOM 1150 O O . LEU B 1 13 ? -2.844 -33.188 -2.564 1 53.06 13 LEU B O 1
ATOM 1154 N N . ASP B 1 14 ? -4.074 -31.484 -2.705 1 61.69 14 ASP B N 1
ATOM 1155 C CA . ASP B 1 14 ? -3 -30.547 -2.355 1 61.69 14 ASP B CA 1
ATOM 1156 C C . ASP B 1 14 ? -2.756 -30.547 -0.848 1 61.69 14 ASP B C 1
ATOM 1158 O O . ASP B 1 14 ? -3.703 -30.5 -0.061 1 61.69 14 ASP B O 1
ATOM 1162 N N . VAL B 1 15 ? -1.647 -31.141 -0.361 1 64.06 15 VAL B N 1
ATOM 1163 C CA . VAL B 1 15 ? -1.265 -31.062 1.045 1 64.06 15 VAL B CA 1
ATOM 1164 C C . VAL B 1 15 ? -0.604 -29.719 1.325 1 64.06 15 VAL B C 1
ATOM 1166 O O . VAL B 1 15 ? 0.328 -29.312 0.624 1 64.06 15 VAL B O 1
ATOM 1169 N N . TYR B 1 16 ? -1.166 -28.875 2.166 1 67.31 16 TYR B N 1
ATOM 1170 C CA . TYR B 1 16 ? -0.647 -27.578 2.611 1 67.31 16 TYR B CA 1
ATOM 1171 C C . TYR B 1 16 ? 0.078 -27.719 3.945 1 67.31 16 TYR B C 1
ATOM 1173 O O . TYR B 1 16 ? -0.477 -28.25 4.91 1 67.31 16 TYR B O 1
ATOM 1181 N N . CYS B 1 17 ? 1.38 -27.656 3.875 1 69.5 17 CYS B N 1
ATOM 1182 C CA . CYS B 1 17 ? 2.15 -27.703 5.113 1 69.5 17 CYS B CA 1
ATOM 1183 C C . CYS B 1 17 ? 2.773 -26.344 5.422 1 69.5 17 CYS B C 1
ATOM 1185 O O . CYS B 1 17 ? 3.279 -25.672 4.523 1 69.5 17 CYS B O 1
ATOM 1187 N N . TRP B 1 18 ? 2.396 -25.75 6.664 1 65.69 18 TRP B N 1
ATOM 1188 C CA . TRP B 1 18 ? 3.043 -24.531 7.125 1 65.69 18 TRP B CA 1
ATOM 1189 C C . TRP B 1 18 ? 4.352 -24.844 7.844 1 65.69 18 TRP B C 1
ATOM 1191 O O . TRP B 1 18 ? 4.379 -25.656 8.773 1 65.69 18 TRP B O 1
ATOM 1201 N N . PHE B 1 19 ? 5.418 -24.594 7.07 1 60.81 19 PHE B N 1
ATOM 1202 C CA . PHE B 1 19 ? 6.711 -24.797 7.711 1 60.81 19 PHE B CA 1
ATOM 1203 C C . PHE B 1 19 ? 7.438 -23.469 7.875 1 60.81 19 PHE B C 1
ATOM 1205 O O . PHE B 1 19 ? 7.77 -22.797 6.891 1 60.81 19 PHE B O 1
ATOM 1212 N N . LEU B 1 20 ? 7.945 -23.141 9.086 1 59.94 20 LEU B N 1
ATOM 1213 C CA . LEU B 1 20 ? 8.805 -22.016 9.461 1 59.94 20 LEU B CA 1
ATOM 1214 C C . LEU B 1 20 ? 8.555 -20.812 8.562 1 59.94 20 LEU B C 1
ATOM 1216 O O . LEU B 1 20 ? 9.477 -20.344 7.887 1 59.94 20 LEU B O 1
ATOM 1220 N N . GLY B 1 21 ? 7.449 -20.438 8.25 1 66.94 21 GLY B N 1
ATOM 1221 C CA . GLY B 1 21 ? 7.227 -19.203 7.527 1 66.94 21 GLY B CA 1
ATOM 1222 C C . GLY B 1 21 ? 6.973 -19.406 6.047 1 66.94 21 GLY B C 1
ATOM 1223 O O . GLY B 1 21 ? 7.066 -18.469 5.258 1 66.94 21 GLY B O 1
ATOM 1224 N N . LEU B 1 22 ? 7.008 -20.641 5.648 1 76.88 22 LEU B N 1
ATOM 1225 C CA . LEU B 1 22 ? 6.766 -20.984 4.254 1 76.88 22 LEU B CA 1
ATOM 1226 C C . LEU B 1 22 ? 5.617 -21.984 4.133 1 76.88 22 LEU B C 1
ATOM 1228 O O . LEU B 1 22 ? 5.52 -22.922 4.926 1 76.88 22 LEU B O 1
ATOM 1232 N N . GLN B 1 23 ? 4.734 -21.641 3.285 1 86.25 23 GLN B N 1
ATOM 1233 C CA . GLN B 1 23 ? 3.707 -22.609 2.93 1 86.25 23 GLN B CA 1
ATOM 1234 C C . GLN B 1 23 ? 4.172 -23.516 1.788 1 86.25 23 GLN B C 1
ATOM 1236 O O . GLN B 1 23 ? 4.707 -23.031 0.789 1 86.25 23 GLN B O 1
ATOM 1241 N N . VAL B 1 24 ? 4.137 -24.812 2.07 1 88.88 24 VAL B N 1
ATOM 1242 C CA . VAL B 1 24 ? 4.535 -25.766 1.039 1 88.88 24 VAL B CA 1
ATOM 1243 C C . VAL B 1 24 ? 3.309 -26.516 0.524 1 88.88 24 VAL B C 1
ATOM 1245 O O . VAL B 1 24 ? 2.512 -27.031 1.312 1 88.88 24 VAL B O 1
ATOM 1248 N N . ILE B 1 25 ? 3.182 -26.578 -0.742 1 90.94 25 ILE B N 1
ATOM 1249 C CA . ILE B 1 25 ? 2.057 -27.266 -1.371 1 90.94 25 ILE B CA 1
ATOM 1250 C C . ILE B 1 25 ? 2.574 -28.312 -2.357 1 90.94 25 ILE B C 1
ATOM 1252 O O . ILE B 1 25 ? 3.436 -28.016 -3.191 1 90.94 25 ILE B O 1
ATOM 1256 N N . SER B 1 26 ? 2.111 -29.453 -2.246 1 89.38 26 SER B N 1
ATOM 1257 C CA . SER B 1 26 ? 2.414 -30.5 -3.207 1 89.38 26 SER B CA 1
ATOM 1258 C C . SER B 1 26 ? 1.281 -30.672 -4.211 1 89.38 2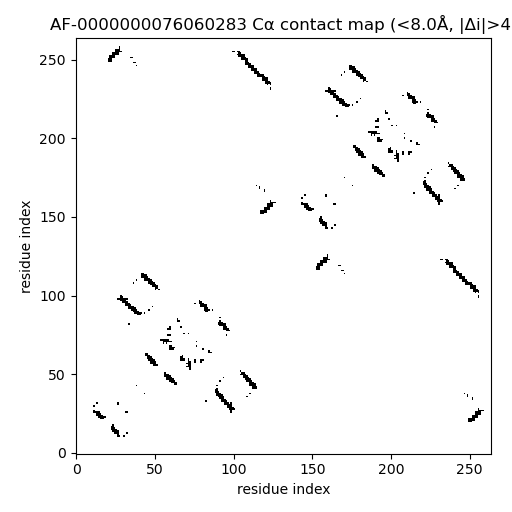6 SER B C 1
ATOM 1260 O O . SER B 1 26 ? 0.115 -30.781 -3.828 1 89.38 26 SER B O 1
ATOM 1262 N N . VAL B 1 27 ? 1.7 -30.734 -5.543 1 91 27 VAL B N 1
ATOM 1263 C CA . VAL B 1 27 ? 0.697 -30.875 -6.594 1 91 27 VAL B CA 1
ATOM 1264 C C . VAL B 1 27 ? 1.226 -31.797 -7.688 1 91 27 VAL B C 1
ATOM 1266 O O . VAL B 1 27 ? 2.422 -31.797 -7.988 1 91 27 VAL B O 1
ATOM 1269 N N . GLU B 1 28 ? 0.336 -32.594 -8.234 1 90.06 28 GLU B N 1
ATOM 1270 C CA . GLU B 1 28 ? 0.71 -33.469 -9.344 1 90.06 28 GLU B CA 1
ATOM 1271 C C . GLU B 1 28 ? 0.643 -32.719 -10.672 1 90.06 28 GLU B C 1
ATOM 1273 O O . GLU B 1 28 ? -0.289 -31.953 -10.914 1 90.06 28 GLU B O 1
ATOM 1278 N N . PRO B 1 29 ? 1.675 -33 -11.508 1 92.88 29 PRO B N 1
ATOM 1279 C CA . PRO B 1 29 ? 1.57 -32.438 -12.844 1 92.88 29 PRO B CA 1
ATOM 1280 C C . PRO B 1 29 ? 0.226 -32.719 -13.508 1 92.88 29 PRO B C 1
ATOM 1282 O O . PRO B 1 29 ? -0.322 -33.812 -13.359 1 92.88 29 PRO B O 1
ATOM 1285 N N . GLY B 1 30 ? -0.26 -31.734 -14.195 1 93.69 30 GLY B N 1
ATOM 1286 C CA . GLY B 1 30 ? -1.549 -31.875 -14.852 1 93.69 30 GLY B CA 1
ATOM 1287 C C . GLY B 1 30 ? -2.701 -31.312 -14.031 1 93.69 30 GLY B C 1
ATOM 1288 O O . GLY B 1 30 ? -3.777 -31.047 -14.57 1 93.69 30 GLY B O 1
ATOM 1289 N N . GLY B 1 31 ? -2.492 -31.156 -12.766 1 92.38 31 GLY B N 1
ATOM 1290 C CA . GLY B 1 31 ? -3.521 -30.609 -11.898 1 92.38 31 GLY B CA 1
ATOM 1291 C C . GLY B 1 31 ? -3.473 -29.094 -11.805 1 92.38 31 GLY B C 1
ATOM 1292 O O . GLY B 1 31 ? -2.627 -28.453 -12.43 1 92.38 31 GLY B O 1
ATOM 1293 N N . ASP B 1 32 ? -4.504 -28.547 -11.094 1 95.56 32 ASP B N 1
ATOM 1294 C CA . ASP B 1 32 ? -4.547 -27.125 -10.758 1 95.56 32 ASP B CA 1
ATOM 1295 C C . ASP B 1 32 ? -4.145 -26.891 -9.305 1 95.56 32 ASP B C 1
ATOM 1297 O O . ASP B 1 32 ? -4.309 -27.781 -8.461 1 95.56 32 ASP B O 1
ATOM 1301 N N . VAL B 1 33 ? -3.582 -25.734 -9.055 1 95.5 33 VAL B N 1
ATOM 1302 C CA . VAL B 1 33 ? -3.227 -25.453 -7.668 1 95.5 33 VAL B CA 1
ATOM 1303 C C . VAL B 1 33 ? -3.555 -24 -7.348 1 95.5 33 VAL B C 1
ATOM 1305 O O . VAL B 1 33 ? -3.5 -23.125 -8.219 1 95.5 33 VAL B O 1
ATOM 1308 N N . THR B 1 34 ? -3.941 -23.766 -6.102 1 96.88 34 THR B N 1
ATOM 1309 C CA . THR B 1 34 ? -4.18 -22.422 -5.598 1 96.88 34 THR B CA 1
ATOM 1310 C C . THR B 1 34 ? -3.131 -22.031 -4.555 1 96.88 34 THR B C 1
ATOM 1312 O O . THR B 1 34 ? -2.869 -22.797 -3.623 1 96.88 34 THR B O 1
ATOM 1315 N N . LEU B 1 35 ? -2.523 -20.922 -4.754 1 96.5 35 LEU B N 1
ATOM 1316 C CA . LEU B 1 35 ? -1.596 -20.359 -3.777 1 96.5 35 LEU B CA 1
ATOM 1317 C C . LEU B 1 35 ? -2.279 -19.281 -2.936 1 96.5 35 LEU B C 1
ATOM 1319 O O . LEU B 1 35 ? -2.6 -18.203 -3.439 1 96.5 35 LEU B O 1
ATOM 1323 N N . PRO B 1 36 ? -2.434 -19.547 -1.69 1 94.25 36 PRO B N 1
ATOM 1324 C CA . PRO B 1 36 ? -3.234 -18.625 -0.879 1 94.25 36 PRO B CA 1
ATOM 1325 C C . PRO B 1 36 ? -2.486 -17.344 -0.533 1 94.25 36 PRO B C 1
ATOM 1327 O O . PRO B 1 36 ? -1.287 -17.375 -0.248 1 94.25 36 PRO B O 1
ATOM 1330 N N . CYS B 1 37 ? -3.205 -16.25 -0.601 1 94.38 37 CYS B N 1
ATOM 1331 C CA . CYS B 1 37 ? -2.744 -14.922 -0.181 1 94.38 37 CYS B CA 1
ATOM 1332 C C . CYS B 1 37 ? -3.922 -14.023 0.167 1 94.38 37 CYS B C 1
ATOM 1334 O O . CYS B 1 37 ? -4.965 -14.07 -0.486 1 94.38 37 CYS B O 1
ATOM 1336 N N . SER B 1 38 ? -3.713 -13.211 1.217 1 91.19 38 SER B N 1
ATOM 1337 C CA . SER B 1 38 ? -4.77 -12.297 1.641 1 91.19 38 SER B CA 1
ATOM 1338 C C . SER B 1 38 ? -4.223 -10.898 1.898 1 91.19 38 SER B C 1
ATOM 1340 O O . SER B 1 38 ? -3.146 -10.742 2.479 1 91.19 38 SER B O 1
ATOM 1342 N N . ALA B 1 39 ? -4.906 -9.852 1.357 1 88.5 39 ALA B N 1
ATOM 1343 C CA . ALA B 1 39 ? -4.527 -8.453 1.554 1 88.5 39 ALA B CA 1
ATOM 1344 C C . ALA B 1 39 ? -5.383 -7.801 2.633 1 88.5 39 ALA B C 1
ATOM 1346 O O . ALA B 1 39 ? -5.117 -6.672 3.047 1 88.5 39 ALA B O 1
ATOM 1347 N N . GLY B 1 40 ? -6.246 -8.453 3.172 1 78 40 GLY B N 1
ATOM 1348 C CA . GLY B 1 40 ? -7.16 -7.852 4.129 1 78 40 GLY B CA 1
ATOM 1349 C C . GLY B 1 40 ? -8.125 -6.871 3.494 1 78 40 GLY B C 1
ATOM 1350 O O . GLY B 1 40 ? -8.398 -6.945 2.295 1 78 40 GLY B O 1
ATOM 1351 N N . ASP B 1 41 ? -8.867 -6.086 4.242 1 64.31 41 ASP B N 1
ATOM 1352 C CA . ASP B 1 41 ? -9.945 -5.191 3.83 1 64.31 41 ASP B CA 1
ATOM 1353 C C . ASP B 1 41 ? -9.383 -3.914 3.201 1 64.31 41 ASP B C 1
ATOM 1355 O O . ASP B 1 41 ? -10.148 -3.006 2.855 1 64.31 41 ASP B O 1
ATOM 1359 N N . ASP B 1 42 ? -8.188 -3.891 2.85 1 65.12 42 ASP B N 1
ATOM 1360 C CA . ASP B 1 42 ? -7.648 -2.6 2.428 1 65.12 42 ASP B CA 1
ATOM 1361 C C . ASP B 1 42 ? -7.902 -2.357 0.941 1 65.12 42 ASP B C 1
ATOM 1363 O O . ASP B 1 42 ? -8.383 -3.248 0.236 1 65.12 42 ASP B O 1
ATOM 1367 N N . SER B 1 43 ? -7.871 -1.021 0.582 1 82.25 43 SER B N 1
ATOM 1368 C CA . SER B 1 43 ? -7.992 -0.553 -0.795 1 82.25 43 SER B CA 1
ATOM 1369 C C . SER B 1 43 ? -6.844 -1.065 -1.656 1 82.25 43 SER B C 1
ATOM 1371 O O . SER B 1 43 ? -5.82 -0.392 -1.801 1 82.25 43 SER B O 1
ATOM 1373 N N . ILE B 1 44 ? -6.984 -2.27 -2.219 1 91.12 44 ILE B N 1
ATOM 1374 C CA . ILE B 1 44 ? -5.969 -2.92 -3.043 1 91.12 44 ILE B CA 1
ATOM 1375 C C . ILE B 1 44 ? -5.785 -2.145 -4.344 1 91.12 44 ILE B C 1
ATOM 1377 O O . ILE B 1 44 ? -6.762 -1.839 -5.035 1 91.12 44 ILE B O 1
ATOM 1381 N N . ARG B 1 45 ? -4.559 -1.872 -4.598 1 93.12 45 ARG B N 1
ATOM 1382 C CA . ARG B 1 45 ? -4.258 -1.146 -5.824 1 93.12 45 ARG B CA 1
ATOM 1383 C C . ARG B 1 45 ? -3.629 -2.068 -6.867 1 93.12 45 ARG B C 1
ATOM 1385 O O . ARG B 1 45 ? -3.859 -1.907 -8.062 1 93.12 45 ARG B O 1
ATOM 1392 N N . ALA B 1 46 ? -2.898 -3.039 -6.434 1 95 46 ALA B N 1
ATOM 1393 C CA . ALA B 1 46 ? -2.289 -4.02 -7.332 1 95 46 ALA B CA 1
ATOM 1394 C C . ALA B 1 46 ? -1.884 -5.281 -6.574 1 95 46 ALA B C 1
ATOM 1396 O O . ALA B 1 46 ? -1.682 -5.242 -5.359 1 95 46 ALA B O 1
ATOM 1397 N N . VAL B 1 47 ? -1.776 -6.312 -7.285 1 96.62 47 VAL B N 1
ATOM 1398 C CA . VAL B 1 47 ? -1.317 -7.594 -6.754 1 96.62 47 VAL B CA 1
ATOM 1399 C C . VAL B 1 47 ? -0.177 -8.133 -7.613 1 96.62 47 VAL B C 1
ATOM 1401 O O . VAL B 1 47 ? -0.279 -8.156 -8.844 1 96.62 47 VAL B O 1
ATOM 1404 N N . GLU B 1 48 ? 0.869 -8.539 -6.977 1 97.44 48 GLU B N 1
ATOM 1405 C CA . GLU B 1 48 ? 1.995 -9.148 -7.68 1 97.44 48 GLU B CA 1
ATOM 1406 C C . GLU B 1 48 ? 2.285 -10.547 -7.148 1 97.44 48 GLU B C 1
ATOM 1408 O O . GLU B 1 48 ? 2.438 -10.742 -5.941 1 97.44 48 GLU B O 1
ATOM 1413 N N . TRP B 1 49 ? 2.285 -11.469 -8.023 1 98.38 49 TRP B N 1
ATOM 1414 C CA . TRP B 1 49 ? 2.855 -12.789 -7.758 1 98.38 49 TRP B CA 1
ATOM 1415 C C . TRP B 1 49 ? 4.156 -12.984 -8.531 1 98.38 49 TRP B C 1
ATOM 1417 O O . TRP B 1 49 ? 4.199 -12.766 -9.742 1 98.38 49 TRP B O 1
ATOM 1427 N N . THR B 1 50 ? 5.227 -13.367 -7.805 1 98.38 50 THR B N 1
ATOM 1428 C CA . THR B 1 50 ? 6.52 -13.469 -8.469 1 98.38 50 THR B CA 1
ATOM 1429 C C . THR B 1 50 ? 7.254 -14.734 -8.031 1 98.38 50 THR B C 1
ATOM 1431 O O . THR B 1 50 ? 6.957 -15.297 -6.977 1 98.38 50 THR B O 1
ATOM 1434 N N . ARG B 1 51 ? 8.094 -15.18 -8.852 1 97.69 51 ARG B N 1
ATOM 1435 C CA . ARG B 1 51 ? 9.164 -16.141 -8.594 1 97.69 51 ARG B CA 1
ATOM 1436 C C . ARG B 1 51 ? 10.531 -15.5 -8.844 1 97.69 51 ARG B C 1
ATOM 1438 O O . ARG B 1 51 ? 10.891 -15.219 -9.992 1 97.69 51 ARG B O 1
ATOM 1445 N N . THR B 1 52 ? 11.32 -15.359 -7.75 1 95.69 52 THR B N 1
ATOM 1446 C CA . THR B 1 52 ? 12.531 -14.547 -7.84 1 95.69 52 THR B CA 1
ATOM 1447 C C . THR B 1 52 ? 13.617 -15.258 -8.633 1 95.69 52 THR B C 1
ATOM 1449 O O . THR B 1 52 ? 14.578 -14.641 -9.086 1 95.69 52 THR B O 1
ATOM 1452 N N . ASP B 1 53 ? 13.43 -16.562 -8.82 1 96.75 53 ASP B N 1
ATOM 1453 C CA . ASP B 1 53 ? 14.438 -17.328 -9.555 1 96.75 53 ASP B CA 1
ATOM 1454 C C . ASP B 1 53 ? 14.203 -17.25 -11.062 1 96.75 53 ASP B C 1
ATOM 1456 O O . ASP B 1 53 ? 15 -17.75 -11.844 1 96.75 53 ASP B O 1
ATOM 1460 N N . LEU B 1 54 ? 13.156 -16.594 -11.484 1 97.5 54 LEU B N 1
ATOM 1461 C CA . LEU B 1 54 ? 12.828 -16.484 -12.898 1 97.5 54 LEU B CA 1
ATOM 1462 C C . LEU B 1 54 ? 13.125 -15.078 -13.422 1 97.5 54 LEU B C 1
ATOM 1464 O O . LEU B 1 54 ? 13.188 -14.125 -12.641 1 97.5 54 LEU B O 1
ATOM 1468 N N . GLU B 1 55 ? 13.312 -15.109 -14.82 1 96.38 55 GLU B N 1
ATOM 1469 C CA . GLU B 1 55 ? 13.453 -13.859 -15.555 1 96.38 55 GLU B CA 1
ATOM 1470 C C . GLU B 1 55 ? 12.602 -13.859 -16.812 1 96.38 55 GLU B C 1
ATOM 1472 O O . GLU B 1 55 ? 12.82 -14.664 -17.719 1 96.38 55 GLU B O 1
ATOM 1477 N N . PRO B 1 56 ? 11.68 -12.906 -16.828 1 97.19 56 PRO B N 1
ATOM 1478 C CA . PRO B 1 56 ? 11.172 -12 -15.789 1 97.19 56 PRO B CA 1
ATOM 1479 C C . PRO B 1 56 ? 10.57 -12.75 -14.602 1 97.19 56 PRO B C 1
ATOM 1481 O O . PRO B 1 56 ? 10.203 -13.922 -14.727 1 97.19 56 PRO B O 1
ATOM 1484 N N . GLU B 1 57 ? 10.445 -12.117 -13.523 1 97.94 57 GLU B N 1
ATOM 1485 C CA . GLU B 1 57 ? 10.07 -12.805 -12.297 1 97.94 57 GLU B CA 1
ATOM 1486 C C . GLU B 1 57 ? 8.555 -12.836 -12.125 1 97.94 57 GLU B C 1
ATOM 1488 O O . GLU B 1 57 ? 8.039 -13.562 -11.273 1 97.94 57 GLU B O 1
ATOM 1493 N N . TYR B 1 58 ? 7.777 -12.156 -12.953 1 98.25 58 TYR B N 1
ATOM 1494 C CA . TYR B 1 58 ? 6.34 -12.023 -12.727 1 98.25 58 TYR B CA 1
ATOM 1495 C C . TYR B 1 58 ? 5.602 -13.273 -13.18 1 98.25 58 TYR B C 1
ATOM 1497 O O . TYR B 1 58 ? 5.727 -13.688 -14.336 1 98.25 58 TYR B O 1
ATOM 1505 N N . VAL B 1 59 ? 4.938 -13.789 -12.25 1 98.62 59 VAL B N 1
ATOM 1506 C CA . VAL B 1 59 ? 3.955 -14.828 -12.531 1 98.62 59 VAL B CA 1
ATOM 1507 C C . VAL B 1 59 ? 2.631 -14.188 -12.945 1 98.62 59 VAL B C 1
ATOM 1509 O O . VAL B 1 59 ? 2.037 -14.57 -13.953 1 98.62 59 VAL B O 1
ATOM 1512 N N . LEU B 1 60 ? 2.26 -13.203 -12.211 1 98.44 60 LEU B N 1
ATOM 1513 C CA . LEU B 1 60 ? 1.05 -12.43 -12.469 1 98.44 60 LEU B CA 1
ATOM 1514 C C . LEU B 1 60 ? 1.192 -11 -11.938 1 98.44 60 LEU B C 1
ATOM 1516 O O . LEU B 1 60 ? 1.728 -10.797 -10.844 1 98.44 60 LEU B O 1
ATOM 1520 N N . TYR B 1 61 ? 0.834 -10.086 -12.695 1 97.56 61 TYR B N 1
ATOM 1521 C CA . TYR B 1 61 ? 0.636 -8.703 -12.273 1 97.56 61 TYR B CA 1
ATOM 1522 C C . TYR B 1 61 ? -0.792 -8.25 -12.547 1 97.56 61 TYR B C 1
ATOM 1524 O O . TYR B 1 61 ? -1.235 -8.242 -13.703 1 97.56 61 TYR B O 1
ATOM 1532 N N . TYR B 1 62 ? -1.482 -7.906 -11.508 1 96.81 62 TYR B N 1
ATOM 1533 C CA . TYR B 1 62 ? -2.896 -7.559 -11.594 1 96.81 62 TYR B CA 1
ATOM 1534 C C . TYR B 1 62 ? -3.148 -6.156 -11.055 1 96.81 62 TYR B C 1
ATOM 1536 O O . TYR B 1 62 ? -2.852 -5.871 -9.891 1 96.81 62 TYR B O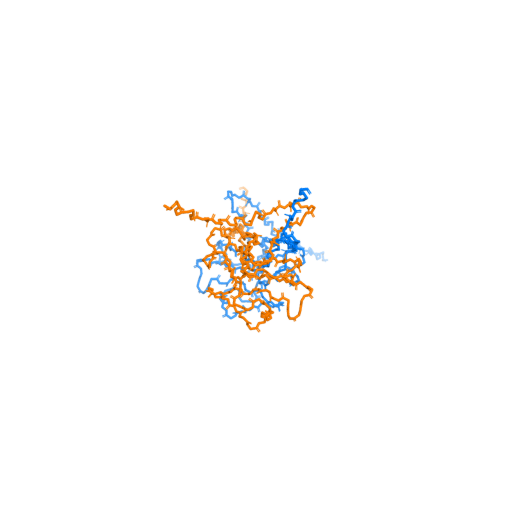 1
ATOM 1544 N N . ARG B 1 63 ? -3.67 -5.309 -11.883 1 93.75 63 ARG B N 1
ATOM 1545 C CA . ARG B 1 63 ? -3.953 -3.93 -11.5 1 93.75 63 ARG B CA 1
ATOM 1546 C C . ARG B 1 63 ? -5.141 -3.377 -12.281 1 93.75 63 ARG B C 1
ATOM 1548 O O . ARG B 1 63 ? -5.371 -3.762 -13.43 1 93.75 63 ARG B O 1
ATOM 1555 N N . ASP B 1 64 ? -5.914 -2.533 -11.68 1 89.88 64 ASP B N 1
ATOM 1556 C CA . ASP B 1 64 ? -7.031 -1.846 -12.312 1 89.88 64 ASP B CA 1
ATOM 1557 C C . ASP B 1 64 ? -8.016 -2.844 -12.914 1 89.88 64 ASP B C 1
ATOM 1559 O O . ASP B 1 64 ? -8.492 -2.656 -14.039 1 89.88 64 ASP B O 1
ATOM 1563 N N . GLY B 1 65 ? -8.172 -3.951 -12.289 1 88 65 GLY B N 1
ATOM 1564 C CA . GLY B 1 65 ? -9.203 -4.906 -12.664 1 88 65 GLY B CA 1
ATOM 1565 C C . GLY B 1 65 ? -8.773 -5.848 -13.773 1 88 65 GLY B C 1
ATOM 1566 O O . GLY B 1 65 ? -9.594 -6.562 -14.344 1 88 65 GLY B O 1
ATOM 1567 N N . ARG B 1 66 ? -7.445 -5.848 -14.078 1 93.31 66 ARG B N 1
ATOM 1568 C CA . ARG B 1 66 ? -6.996 -6.723 -15.156 1 93.31 66 ARG B CA 1
ATOM 1569 C C . ARG B 1 66 ? -5.59 -7.246 -14.883 1 93.31 66 ARG B C 1
ATOM 1571 O O . ARG B 1 66 ? -4.832 -6.637 -14.125 1 93.31 66 ARG B O 1
ATOM 1578 N N . SER B 1 67 ? -5.336 -8.352 -15.555 1 94.5 67 SER B N 1
ATOM 1579 C CA . SER B 1 67 ? -3.973 -8.875 -15.562 1 94.5 67 SER B CA 1
ATOM 1580 C C . SER B 1 67 ? -3.127 -8.195 -16.641 1 94.5 67 SER B C 1
ATOM 1582 O O . SER B 1 67 ? -3.607 -7.934 -17.734 1 94.5 67 SER B O 1
ATOM 1584 N N . ASP B 1 68 ? -1.953 -7.754 -16.266 1 93.69 68 ASP B N 1
ATOM 1585 C CA . ASP B 1 68 ? -0.989 -7.191 -17.219 1 93.69 68 ASP B CA 1
ATOM 1586 C C . ASP B 1 68 ? 0.061 -8.227 -17.609 1 93.69 68 ASP B C 1
ATOM 1588 O O . ASP B 1 68 ? 0.954 -8.547 -16.812 1 93.69 68 ASP B O 1
ATOM 1592 N N . PRO B 1 69 ? 0.006 -8.734 -18.828 1 93.5 69 PRO B N 1
ATOM 1593 C CA . PRO B 1 69 ? 0.918 -9.805 -19.25 1 93.5 69 PRO B CA 1
ATOM 1594 C C . PRO B 1 69 ? 2.254 -9.273 -19.766 1 93.5 69 PRO B C 1
ATOM 1596 O O . PRO B 1 69 ? 3.129 -10.062 -20.141 1 93.5 69 PRO B O 1
ATOM 1599 N N . THR B 1 70 ? 2.486 -7.938 -19.797 1 93.31 70 THR B N 1
ATOM 1600 C CA . THR B 1 70 ? 3.631 -7.305 -20.453 1 93.31 70 THR B CA 1
ATOM 1601 C C . THR B 1 70 ? 4.938 -7.895 -19.938 1 93.31 70 THR B C 1
ATOM 1603 O O . THR B 1 70 ? 5.824 -8.234 -20.719 1 93.31 70 THR B O 1
ATOM 1606 N N . TYR B 1 71 ? 5.098 -8.133 -18.656 1 93.94 71 TYR B N 1
ATOM 1607 C CA . TYR B 1 71 ? 6.348 -8.617 -18.078 1 93.94 71 TYR B CA 1
ATOM 1608 C C . TYR B 1 71 ? 6.16 -10 -17.453 1 93.94 71 TYR B C 1
ATOM 1610 O O . TYR B 1 71 ? 6.969 -10.422 -16.625 1 93.94 71 TYR B O 1
ATOM 1618 N N . GLN B 1 72 ? 5.086 -10.602 -17.766 1 97.56 72 GLN B N 1
ATOM 1619 C CA . GLN B 1 72 ? 4.824 -11.938 -17.234 1 97.56 72 GLN B CA 1
ATOM 1620 C C . GLN B 1 72 ? 5.785 -12.961 -17.844 1 97.56 72 GLN B C 1
ATOM 1622 O O . GLN B 1 72 ? 6.082 -12.922 -19.031 1 97.56 72 GLN B O 1
ATOM 1627 N N . HIS B 1 73 ? 6.25 -13.836 -17.031 1 98.12 73 HIS B N 1
ATOM 1628 C CA . HIS B 1 73 ? 7.062 -14.93 -17.562 1 98.12 73 HIS B CA 1
ATOM 1629 C C . HIS B 1 73 ? 6.289 -15.758 -18.578 1 98.12 73 HIS B C 1
ATOM 1631 O O . HIS B 1 73 ? 5.129 -16.109 -18.344 1 98.12 73 HIS B O 1
ATOM 1637 N N . PRO B 1 74 ? 6.887 -16.156 -19.609 1 97.62 74 PRO B N 1
ATOM 1638 C CA . PRO B 1 74 ? 6.184 -16.828 -20.703 1 97.62 74 PRO B CA 1
ATOM 1639 C C . PRO B 1 74 ? 5.547 -18.156 -20.281 1 97.62 74 PRO B C 1
ATOM 1641 O O . PRO B 1 74 ? 4.5 -18.531 -20.797 1 97.62 74 PRO B O 1
ATOM 1644 N N . SER B 1 75 ? 6.066 -18.828 -19.344 1 96.88 75 SER B N 1
ATOM 1645 C CA . SER B 1 75 ? 5.59 -20.156 -18.969 1 96.88 75 SER B CA 1
ATOM 1646 C C . SER B 1 75 ? 4.238 -20.078 -18.266 1 96.88 75 SER B C 1
ATOM 1648 O O . SER B 1 75 ? 3.559 -21.094 -18.109 1 96.88 75 SER B O 1
ATOM 1650 N N . PHE B 1 76 ? 3.85 -18.875 -17.859 1 98.06 76 PHE B N 1
ATOM 1651 C CA . PHE B 1 76 ? 2.611 -18.766 -17.094 1 98.06 76 PHE B CA 1
ATOM 1652 C C . PHE B 1 76 ? 1.502 -18.172 -17.953 1 98.06 76 PHE B C 1
ATOM 1654 O O . PHE B 1 76 ? 0.348 -18.094 -17.531 1 98.06 76 PHE B O 1
ATOM 1661 N N . LYS B 1 77 ? 1.844 -17.703 -19.141 1 96 77 LYS B N 1
ATOM 1662 C CA . LYS B 1 77 ? 0.851 -17.047 -19.984 1 96 77 LYS B CA 1
ATOM 1663 C C . LYS B 1 77 ? -0.341 -17.969 -20.25 1 96 77 LYS B C 1
ATOM 1665 O O . LYS B 1 77 ? -0.169 -19.109 -20.672 1 96 77 LYS B O 1
ATOM 1670 N N . GLY B 1 78 ? -1.52 -17.484 -19.891 1 94.94 78 GLY B N 1
ATOM 1671 C CA . GLY B 1 78 ? -2.758 -18.188 -20.172 1 94.94 78 GLY B CA 1
ATOM 1672 C C . GLY B 1 78 ? -3.102 -19.234 -19.125 1 94.94 78 GLY B C 1
ATOM 1673 O O . GLY B 1 78 ? -4.148 -19.875 -19.203 1 94.94 78 GLY B O 1
ATOM 1674 N N . ARG B 1 79 ? -2.256 -19.406 -18.156 1 97.5 79 ARG B N 1
ATOM 1675 C CA . ARG B 1 79 ? -2.486 -20.531 -17.234 1 97.5 79 ARG B CA 1
ATOM 1676 C C . ARG B 1 79 ? -2.678 -20.031 -15.812 1 97.5 79 ARG B C 1
ATOM 1678 O O . ARG B 1 79 ? -2.93 -20.828 -14.898 1 97.5 79 ARG B O 1
ATOM 1685 N N . VAL B 1 80 ? -2.564 -18.672 -15.531 1 98.25 80 VAL B N 1
ATOM 1686 C CA . VAL B 1 80 ? -2.674 -18.188 -14.156 1 98.25 80 VAL B CA 1
ATOM 1687 C C . VAL B 1 80 ? -3.732 -17.094 -14.07 1 98.25 80 VAL B C 1
ATOM 1689 O O . VAL B 1 80 ? -3.988 -16.391 -15.047 1 98.25 80 VAL B O 1
ATOM 1692 N N . ASP B 1 81 ? -4.305 -17.016 -12.953 1 97.44 81 ASP B N 1
ATOM 1693 C CA . ASP B 1 81 ? -5.262 -15.961 -12.641 1 97.44 81 ASP B CA 1
ATOM 1694 C C . ASP B 1 81 ? -5.469 -15.828 -11.133 1 97.44 81 ASP B C 1
ATOM 1696 O O . ASP B 1 81 ? -5.051 -16.703 -10.367 1 97.44 81 ASP B O 1
ATOM 1700 N N . LEU B 1 82 ? -6.02 -14.703 -10.766 1 97.25 82 LEU B N 1
ATOM 1701 C CA . LEU B 1 82 ? -6.492 -14.625 -9.391 1 97.25 82 LEU B CA 1
ATOM 1702 C C . LEU B 1 82 ? -7.719 -15.508 -9.18 1 97.25 82 LEU B C 1
ATOM 1704 O O . LEU B 1 82 ? -8.547 -15.648 -10.086 1 97.25 82 LEU B O 1
ATOM 1708 N N . THR B 1 83 ? -7.848 -16.094 -7.977 1 96.44 83 THR B N 1
ATOM 1709 C CA . THR B 1 83 ? -9.031 -16.875 -7.641 1 96.44 83 THR B CA 1
ATOM 1710 C C . THR B 1 83 ? -10.281 -16 -7.684 1 96.44 83 THR B C 1
ATOM 1712 O O . THR B 1 83 ? -11.375 -16.5 -7.969 1 96.44 83 THR B O 1
ATOM 1715 N N . ASP B 1 84 ? -10.102 -14.727 -7.328 1 94.31 84 ASP B N 1
ATOM 1716 C CA . ASP B 1 84 ? -11.18 -13.742 -7.312 1 94.31 84 ASP B CA 1
ATOM 1717 C C . ASP B 1 84 ? -10.719 -12.422 -7.918 1 94.31 84 ASP B C 1
ATOM 1719 O O . ASP B 1 84 ? -10.008 -11.648 -7.277 1 94.31 84 ASP B O 1
ATOM 1723 N N . ARG B 1 85 ? -11.211 -12.086 -9.055 1 93.19 85 ARG B N 1
ATOM 1724 C CA . ARG B 1 85 ? -10.781 -10.898 -9.773 1 93.19 85 ARG B CA 1
ATOM 1725 C C . ARG B 1 85 ? -11.289 -9.633 -9.094 1 93.19 85 ARG B C 1
ATOM 1727 O O . ARG B 1 85 ? -10.75 -8.539 -9.312 1 93.19 85 ARG B O 1
ATOM 1734 N N . GLU B 1 86 ? -12.328 -9.797 -8.312 1 90.88 86 GLU B N 1
ATOM 1735 C CA . GLU B 1 86 ? -12.859 -8.641 -7.594 1 90.88 86 GLU B CA 1
ATOM 1736 C C . GLU B 1 86 ? -12.164 -8.461 -6.25 1 90.88 86 GLU B C 1
ATOM 1738 O O . GLU B 1 86 ? -12.32 -7.422 -5.598 1 90.88 86 GLU B O 1
ATOM 1743 N N . MET B 1 87 ? -11.328 -9.492 -5.848 1 92 87 MET B N 1
ATOM 1744 C CA . MET B 1 87 ? -10.523 -9.469 -4.625 1 92 87 MET B CA 1
ATOM 1745 C C . MET B 1 87 ? -11.391 -9.148 -3.412 1 92 87 MET B C 1
ATOM 1747 O O . MET B 1 87 ? -10.984 -8.383 -2.537 1 92 87 MET B O 1
ATOM 1751 N N . LYS B 1 88 ? -12.57 -9.703 -3.514 1 86.25 88 LYS B N 1
ATOM 1752 C CA . LYS B 1 88 ? -13.477 -9.531 -2.381 1 86.25 88 LYS B CA 1
ATOM 1753 C C . LYS B 1 88 ? -12.852 -10.047 -1.09 1 86.25 88 LYS B C 1
ATOM 1755 O O . LYS B 1 88 ? -12.164 -11.078 -1.094 1 86.25 88 LYS B O 1
ATOM 1760 N N . ASP B 1 89 ? -12.984 -9.367 -0.032 1 86.25 89 ASP B N 1
ATOM 1761 C CA . ASP B 1 89 ? -12.477 -9.727 1.287 1 86.25 89 ASP B CA 1
ATOM 1762 C C . ASP B 1 89 ? -10.953 -9.852 1.277 1 86.25 89 ASP B C 1
ATOM 1764 O O . ASP B 1 89 ? -10.383 -10.586 2.08 1 86.25 89 ASP B O 1
ATOM 1768 N N . GLY B 1 90 ? -10.336 -9.305 0.264 1 91.69 90 GLY B N 1
ATOM 1769 C CA . GLY B 1 90 ? -8.883 -9.25 0.206 1 91.69 90 GLY B CA 1
ATOM 1770 C C . GLY B 1 90 ? -8.258 -10.523 -0.321 1 91.69 90 GLY B C 1
ATOM 1771 O O . GLY B 1 90 ? -7.055 -10.75 -0.148 1 91.69 90 GLY B O 1
ATOM 1772 N N . ASN B 1 91 ? -9.102 -11.453 -0.854 1 93.81 91 ASN B N 1
ATOM 1773 C CA . ASN B 1 91 ? -8.562 -12.688 -1.415 1 93.81 91 ASN B CA 1
ATOM 1774 C C . ASN B 1 91 ? -7.836 -12.43 -2.73 1 93.81 91 ASN B C 1
ATOM 1776 O O . ASN B 1 91 ? -8.461 -12.125 -3.746 1 93.81 91 ASN B O 1
ATOM 1780 N N . VAL B 1 92 ? -6.531 -12.594 -2.66 1 96.56 92 VAL B N 1
ATOM 1781 C CA . VAL B 1 92 ? -5.711 -12.359 -3.846 1 96.56 92 VAL B CA 1
ATOM 1782 C C . VAL B 1 92 ? -4.891 -13.609 -4.16 1 96.56 92 VAL B C 1
ATOM 1784 O O . VAL B 1 92 ? -3.775 -13.516 -4.676 1 96.56 92 VAL B O 1
ATOM 1787 N N . SER B 1 93 ? -5.465 -14.742 -3.867 1 96.31 93 SER B N 1
ATOM 1788 C CA . SER B 1 93 ? -4.82 -16.031 -4.133 1 96.31 93 SER B CA 1
ATOM 1789 C C . SER B 1 93 ? -4.621 -16.25 -5.625 1 96.31 93 SER B C 1
ATOM 1791 O O . SER B 1 93 ? -5.387 -15.727 -6.441 1 96.31 93 SER B O 1
ATOM 1793 N N . LEU B 1 94 ? -3.654 -17.016 -5.938 1 98.19 94 LEU B N 1
ATOM 1794 C CA . LEU B 1 94 ? -3.299 -17.312 -7.32 1 98.19 94 LEU B CA 1
ATOM 1795 C C . LEU B 1 94 ? -3.705 -18.734 -7.695 1 98.19 94 LEU B C 1
ATOM 1797 O O . LEU B 1 94 ? -3.455 -19.672 -6.938 1 98.19 94 LEU B O 1
ATOM 1801 N N . VAL B 1 95 ? -4.352 -18.922 -8.82 1 98.12 95 VAL B N 1
ATOM 1802 C CA . VAL B 1 95 ? -4.605 -20.25 -9.375 1 98.12 95 VAL B CA 1
ATOM 1803 C C . VAL B 1 95 ? -3.658 -20.516 -10.547 1 98.12 95 VAL B C 1
ATOM 1805 O O . VAL B 1 95 ? -3.531 -19.688 -11.453 1 98.12 95 VAL B O 1
ATOM 1808 N N . ILE B 1 96 ? -2.971 -21.594 -10.492 1 98 96 ILE B N 1
ATOM 1809 C CA . ILE B 1 96 ? -2.16 -22.078 -11.609 1 98 96 ILE B CA 1
ATOM 1810 C C . ILE B 1 96 ? -2.807 -23.328 -12.211 1 98 96 ILE B C 1
ATOM 1812 O O . ILE B 1 96 ? -2.994 -24.328 -11.516 1 98 96 ILE B O 1
ATOM 1816 N N . LYS B 1 97 ? -3.141 -23.25 -13.438 1 97.94 97 LYS B N 1
ATOM 1817 C CA . LYS B 1 97 ? -3.779 -24.375 -14.125 1 97.94 97 LYS B CA 1
ATOM 1818 C C . LYS B 1 97 ? -2.742 -25.26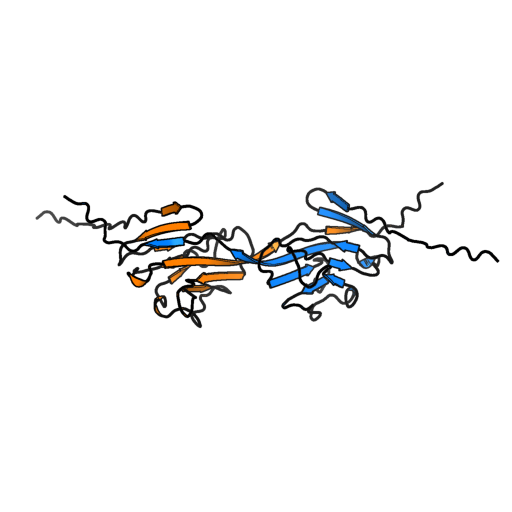6 -14.797 1 97.94 97 LYS B C 1
ATOM 1820 O O . LYS B 1 97 ? -1.687 -24.797 -15.227 1 97.94 97 LYS B O 1
ATOM 1825 N N . ASN B 1 98 ? -3.066 -26.578 -14.898 1 96.5 98 ASN B N 1
ATOM 1826 C CA . ASN B 1 98 ? -2.24 -27.531 -15.617 1 96.5 98 ASN B CA 1
ATOM 1827 C C . ASN B 1 98 ? -0.773 -27.438 -15.211 1 96.5 98 ASN B C 1
ATOM 1829 O O . ASN B 1 98 ? 0.099 -27.25 -16.062 1 96.5 98 ASN B O 1
ATOM 1833 N N . VAL B 1 99 ? -0.545 -27.672 -13.938 1 96.56 99 VAL B N 1
ATOM 1834 C CA . VAL B 1 99 ? 0.779 -27.531 -13.344 1 96.56 99 VAL B CA 1
ATOM 1835 C C . VAL B 1 99 ? 1.774 -28.438 -14.062 1 96.56 99 VAL B C 1
ATOM 1837 O O . VAL B 1 99 ? 1.46 -29.594 -14.375 1 96.56 99 VAL B O 1
ATOM 1840 N N . ILE B 1 100 ? 2.922 -27.891 -14.359 1 95.25 100 ILE B N 1
ATOM 1841 C CA . ILE B 1 100 ? 4.016 -28.672 -14.938 1 95.25 100 ILE B CA 1
ATOM 1842 C C . ILE B 1 100 ? 5.191 -28.703 -13.961 1 95.25 100 ILE B C 1
ATOM 1844 O O . ILE B 1 100 ? 5.191 -28 -12.953 1 95.25 100 ILE B O 1
ATOM 1848 N N . ILE B 1 101 ? 6.137 -29.484 -14.188 1 93.62 101 ILE B N 1
ATOM 1849 C CA . ILE B 1 101 ? 7.258 -29.719 -13.281 1 93.62 101 ILE B CA 1
ATOM 1850 C C . ILE B 1 101 ? 8.016 -28.406 -13.062 1 93.62 101 ILE B C 1
ATOM 1852 O O . ILE B 1 101 ? 8.43 -28.109 -11.938 1 93.62 101 ILE B O 1
ATOM 1856 N N . SER B 1 102 ? 8.125 -27.531 -14.109 1 94.19 102 SER B N 1
ATOM 1857 C CA . SER B 1 102 ? 8.914 -26.312 -14.031 1 94.19 102 SER B CA 1
ATOM 1858 C C . SER B 1 102 ? 8.227 -25.266 -13.156 1 94.19 102 SER B C 1
ATOM 1860 O O . SER B 1 102 ? 8.82 -24.234 -12.844 1 94.19 102 SER B O 1
ATOM 1862 N N . ASP B 1 103 ? 7.027 -25.578 -12.742 1 96.62 103 ASP B N 1
ATOM 1863 C CA . ASP B 1 103 ? 6.32 -24.656 -11.852 1 96.62 103 ASP B CA 1
ATOM 1864 C C . ASP B 1 103 ? 6.836 -24.766 -10.422 1 96.62 103 ASP B C 1
ATOM 1866 O O . ASP B 1 103 ? 6.504 -23.953 -9.57 1 96.62 103 ASP B O 1
ATOM 1870 N N . ARG B 1 104 ? 7.617 -25.766 -10.141 1 94.94 104 ARG B N 1
ATOM 1871 C CA . ARG B 1 104 ? 8.227 -25.906 -8.82 1 94.94 104 ARG B CA 1
ATOM 1872 C C . ARG B 1 104 ? 9.031 -24.656 -8.461 1 94.94 104 ARG B C 1
ATOM 1874 O O . ARG B 1 104 ? 9.781 -24.141 -9.281 1 94.94 104 ARG B O 1
ATOM 1881 N N . GLY B 1 105 ? 8.867 -24.219 -7.305 1 95.69 105 GLY B N 1
ATOM 1882 C CA . GLY B 1 105 ? 9.602 -23.062 -6.84 1 95.69 105 GLY B CA 1
ATOM 1883 C C . GLY B 1 105 ? 8.883 -22.297 -5.738 1 95.69 105 GLY B C 1
ATOM 1884 O O . GLY B 1 105 ? 7.895 -22.781 -5.184 1 95.69 105 GLY B O 1
ATOM 1885 N N . THR B 1 106 ? 9.469 -21.219 -5.375 1 96 106 THR B N 1
ATOM 1886 C CA . THR B 1 106 ? 8.914 -20.375 -4.32 1 96 106 THR B CA 1
ATOM 1887 C C . THR B 1 106 ? 8.25 -19.141 -4.914 1 96 106 THR B C 1
ATOM 1889 O O . THR B 1 106 ? 8.875 -18.391 -5.676 1 96 106 THR B O 1
ATOM 1892 N N . TYR B 1 107 ? 7.027 -18.984 -4.535 1 97.56 107 TYR B N 1
ATOM 1893 C CA . TYR B 1 107 ? 6.211 -17.875 -5.027 1 97.56 107 TYR B CA 1
ATOM 1894 C C . TYR B 1 107 ? 5.992 -16.828 -3.941 1 97.56 107 TYR B C 1
ATOM 1896 O O . TYR B 1 107 ? 5.77 -17.172 -2.777 1 97.56 107 TYR B O 1
ATOM 1904 N N . GLU B 1 108 ? 6.039 -15.578 -4.375 1 97.25 108 GLU B N 1
ATOM 1905 C CA . GLU B 1 108 ? 5.84 -14.469 -3.445 1 97.25 108 GLU B CA 1
ATOM 1906 C C . GLU B 1 108 ? 4.645 -13.617 -3.855 1 97.25 108 GLU B C 1
ATOM 1908 O O . GLU B 1 108 ? 4.477 -13.297 -5.035 1 97.25 108 GLU B O 1
ATOM 1913 N N . CYS B 1 109 ? 3.836 -13.352 -2.916 1 96.88 109 CYS B N 1
ATOM 1914 C CA . CYS B 1 109 ? 2.689 -12.469 -3.1 1 96.88 109 CYS B CA 1
ATOM 1915 C C . CYS B 1 109 ? 2.932 -11.117 -2.438 1 96.88 109 CYS B C 1
ATOM 1917 O O . CYS B 1 109 ? 3.26 -11.055 -1.252 1 96.88 109 CYS B O 1
ATOM 1919 N N . ARG B 1 110 ? 2.771 -10.078 -3.203 1 95 110 ARG B N 1
ATOM 1920 C CA . ARG B 1 110 ? 2.832 -8.711 -2.695 1 95 110 ARG B CA 1
ATOM 1921 C C . ARG B 1 110 ? 1.606 -7.91 -3.127 1 95 110 ARG B C 1
ATOM 1923 O O . ARG B 1 110 ? 1.152 -8.031 -4.266 1 95 110 ARG B O 1
ATOM 1930 N N . VAL B 1 111 ? 1.132 -7.121 -2.232 1 94.75 111 VAL B N 1
ATOM 1931 C CA . VAL B 1 111 ? -0.075 -6.355 -2.523 1 94.75 111 VAL B CA 1
ATOM 1932 C C . VAL B 1 111 ? 0.194 -4.867 -2.305 1 94.75 111 VAL B C 1
ATOM 1934 O O . VAL B 1 111 ? 0.666 -4.465 -1.238 1 94.75 111 VAL B O 1
ATOM 1937 N N . LEU B 1 112 ? 0.013 -4.137 -3.338 1 94 112 LEU B N 1
ATOM 1938 C CA . LEU B 1 112 ? 0.038 -2.684 -3.223 1 94 112 LEU B CA 1
ATOM 1939 C C . LEU B 1 112 ? -1.293 -2.156 -2.699 1 94 112 LEU B C 1
ATOM 1941 O O . LEU B 1 112 ? -2.344 -2.416 -3.289 1 94 112 LEU B O 1
ATOM 1945 N N . LEU B 1 113 ? -1.244 -1.464 -1.539 1 92.31 113 LEU B N 1
ATOM 1946 C CA . LEU B 1 113 ? -2.496 -1.003 -0.951 1 92.31 113 LEU B CA 1
ATOM 1947 C C . LEU B 1 113 ? -2.279 0.266 -0.134 1 92.31 113 LEU B C 1
ATOM 1949 O O . LEU B 1 113 ? -1.139 0.626 0.17 1 92.31 113 LEU B O 1
ATOM 1953 N N . TYR B 1 114 ? -3.398 0.94 0.134 1 90.81 114 TYR B N 1
ATOM 1954 C CA . TYR B 1 114 ? -3.363 2.078 1.045 1 90.81 114 TYR B CA 1
ATOM 1955 C C . TYR B 1 114 ? -3.582 1.631 2.486 1 90.81 114 TYR B C 1
ATOM 1957 O O . TYR B 1 114 ? -4.523 0.886 2.775 1 90.81 114 TYR B O 1
ATOM 1965 N N . ARG B 1 115 ? -2.709 2.066 3.348 1 88.75 115 ARG B N 1
ATOM 1966 C CA . ARG B 1 115 ? -2.92 1.926 4.785 1 88.75 115 ARG B CA 1
ATOM 1967 C C . ARG B 1 115 ? -3.432 3.229 5.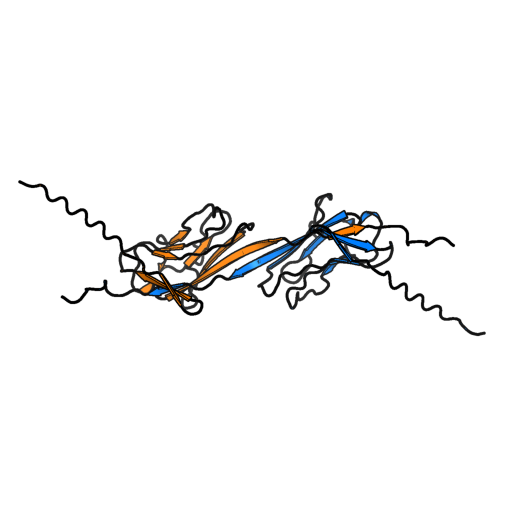391 1 88.75 115 ARG B C 1
ATOM 1969 O O . ARG B 1 115 ? -2.799 4.277 5.246 1 88.75 115 ARG B O 1
ATOM 1976 N N . TYR B 1 116 ? -4.559 3.035 6.07 1 88 116 TYR B N 1
ATOM 1977 C CA . TYR B 1 116 ? -5.172 4.195 6.703 1 88 116 TYR B CA 1
ATOM 1978 C C . TYR B 1 116 ? -4.766 4.297 8.172 1 88 116 TYR B C 1
ATOM 1980 O O . TYR B 1 116 ? -4.758 3.293 8.883 1 88 116 TYR B O 1
ATOM 1988 N N . ASN B 1 117 ? -4.414 5.543 8.539 1 89.75 117 ASN B N 1
ATOM 1989 C CA . ASN B 1 117 ? -4.082 5.805 9.938 1 89.75 117 ASN B CA 1
ATOM 1990 C C . ASN B 1 117 ? -5.203 6.566 10.648 1 89.75 117 ASN B C 1
ATOM 1992 O O . ASN B 1 117 ? -6.121 7.07 10 1 89.75 117 ASN B O 1
ATOM 1996 N N . LEU B 1 118 ? -5.078 6.547 11.992 1 89 118 LEU B N 1
ATOM 1997 C CA . LEU B 1 118 ? -6.031 7.332 12.766 1 89 118 LEU B CA 1
ATOM 1998 C C . LEU B 1 118 ? -5.934 8.812 12.414 1 89 118 LEU B C 1
ATOM 2000 O O . LEU B 1 118 ? -4.836 9.352 12.273 1 89 118 LEU B O 1
ATOM 2004 N N . PRO B 1 119 ? -7.129 9.344 12.195 1 93.38 119 PRO B N 1
ATOM 2005 C CA . PRO B 1 119 ? -7.105 10.773 11.875 1 93.38 119 PRO B CA 1
ATOM 2006 C C . PRO B 1 119 ? -6.617 11.625 13.039 1 93.38 119 PRO B C 1
ATOM 2008 O O . PRO B 1 119 ? -6.688 11.203 14.195 1 93.38 119 PRO B O 1
ATOM 2011 N N . THR B 1 120 ? -6.094 12.742 12.742 1 93.88 120 THR B N 1
ATOM 2012 C CA . THR B 1 120 ? -5.652 13.719 13.727 1 93.88 120 THR B CA 1
ATOM 2013 C C . THR B 1 120 ? -6.41 15.031 13.555 1 93.88 120 THR B C 1
ATOM 2015 O O . THR B 1 120 ? -6.527 15.555 12.445 1 93.88 120 THR B O 1
ATOM 2018 N N . SER B 1 121 ? -6.941 15.562 14.617 1 93.44 121 SER B N 1
ATOM 2019 C CA . SER B 1 121 ? -7.637 16.844 14.586 1 93.44 121 SER B CA 1
ATOM 2020 C C . SER B 1 121 ? -6.797 17.938 15.234 1 93.44 121 SER B C 1
ATOM 2022 O O . SER B 1 121 ? -6.176 17.734 16.281 1 93.44 121 SER B O 1
ATOM 2024 N N . ILE B 1 122 ? -6.777 19.047 14.539 1 93.5 122 ILE B N 1
ATOM 2025 C CA . ILE B 1 122 ? -6.121 20.234 15.086 1 93.5 122 ILE B CA 1
ATOM 2026 C C . ILE B 1 122 ? -7.168 21.203 15.609 1 93.5 122 ILE B C 1
ATOM 2028 O O . ILE B 1 122 ? -8.141 21.516 14.922 1 93.5 122 ILE B O 1
ATOM 2032 N N . LEU B 1 123 ? -6.957 21.594 16.844 1 89.12 123 LEU B N 1
ATOM 2033 C CA . LEU B 1 123 ? -7.734 22.672 17.438 1 89.12 123 LEU B CA 1
ATOM 2034 C C . LEU B 1 123 ? -6.887 23.922 17.609 1 89.12 123 LEU B C 1
ATOM 2036 O O . LEU B 1 123 ? -5.715 23.844 17.984 1 89.12 123 LEU B O 1
ATOM 2040 N N . THR B 1 124 ? -7.355 24.938 16.844 1 82.06 124 THR B N 1
ATOM 2041 C CA . THR B 1 124 ? -6.656 26.203 17.047 1 82.06 124 THR B CA 1
ATOM 2042 C C . THR B 1 124 ? -7.344 27.031 18.125 1 82.06 124 THR B C 1
ATOM 2044 O O . THR B 1 124 ? -8.562 27.219 18.094 1 82.06 124 THR B O 1
ATOM 2047 N N . GLY B 1 125 ? -7.07 27.078 19.406 1 67.88 125 GLY B N 1
ATOM 2048 C CA . GLY B 1 125 ? -7.66 27.922 20.438 1 67.88 125 GLY B CA 1
ATOM 2049 C C . GLY B 1 125 ? -6.742 29.031 20.906 1 67.88 125 GLY B C 1
ATOM 2050 O O . GLY B 1 125 ? -5.551 29.031 20.594 1 67.88 125 GLY B O 1
ATOM 2051 N N . PRO B 1 126 ? -7.457 30.188 21.438 1 56.81 126 PRO B N 1
ATOM 2052 C CA . PRO B 1 126 ? -6.672 31.219 22.109 1 56.81 126 PRO B CA 1
ATOM 2053 C C . PRO B 1 126 ? -5.648 30.641 23.094 1 56.81 126 PRO B C 1
ATOM 2055 O O . PRO B 1 126 ? -5.828 29.531 23.594 1 56.81 126 PRO B O 1
ATOM 2058 N N . GLY B 1 127 ? -4.438 30.953 22.922 1 49 127 GLY B N 1
ATOM 2059 C CA . GLY B 1 127 ? -3.572 30.641 24.047 1 49 127 GLY B CA 1
ATOM 2060 C C . GLY B 1 127 ? -4.285 30.688 25.391 1 49 127 GLY B C 1
ATOM 2061 O O . GLY B 1 127 ? -5.266 31.422 25.547 1 49 127 GLY B O 1
ATOM 2062 N N . GLY B 1 128 ? -4.543 29.562 25.969 1 41.19 128 GLY B N 1
ATOM 2063 C CA . GLY B 1 128 ? -5.035 29.625 27.328 1 41.19 128 GLY B CA 1
ATOM 2064 C C . GLY B 1 128 ? -4.551 30.859 28.078 1 41.19 128 GLY B C 1
ATOM 2065 O O . GLY B 1 128 ? -3.361 30.984 28.391 1 41.19 128 GLY B O 1
ATOM 2066 N N . SER B 1 129 ? -4.938 32.156 27.719 1 37.38 129 SER B N 1
ATOM 2067 C CA . SER B 1 129 ? -4.848 33.094 28.812 1 37.38 129 SER B CA 1
ATOM 2068 C C . SER B 1 129 ? -5.547 32.562 30.062 1 37.38 129 SER B C 1
ATOM 2070 O O . SER B 1 129 ? -6.766 32.375 30.062 1 37.38 129 SER B O 1
ATOM 2072 N N . THR B 1 130 ? -4.926 31.547 30.766 1 36.22 130 THR B N 1
ATOM 2073 C CA . THR B 1 130 ? -5.254 31.406 32.188 1 36.22 130 THR B CA 1
ATOM 2074 C C . THR B 1 130 ? -5.438 32.781 32.844 1 36.22 130 THR B C 1
ATOM 2076 O O . THR B 1 130 ? -4.562 33.625 32.75 1 36.22 130 THR B O 1
ATOM 2079 N N . THR B 1 131 ? -6.641 33.281 33.125 1 33.47 131 THR B N 1
ATOM 2080 C CA . THR B 1 131 ? -7.059 34.312 34.094 1 33.47 131 THR B CA 1
ATOM 2081 C C . THR B 1 131 ? -6.207 34.219 35.344 1 33.47 131 THR B C 1
ATOM 2083 O O . THR B 1 131 ? -5.957 33.156 35.875 1 33.47 131 THR B O 1
ATOM 2086 N N . GLN B 1 132 ? -5.734 35.5 35.969 1 27.3 132 GLN B N 1
ATOM 2087 C CA . GLN B 1 132 ? -5.699 35.875 37.375 1 27.3 132 GLN B CA 1
ATOM 2088 C C . GLN B 1 132 ? -7.078 35.719 38.031 1 27.3 132 GLN B C 1
ATOM 2090 O O . GLN B 1 132 ? -8.086 36.125 37.438 1 27.3 132 GLN B O 1
#

Foldseek 3Di:
DPPPPPPPPVPQPFDWDDDPNDTDTDGDAQAKDKAWDFPAPFAWAKKFKFFPVDFVTTLWIAGPLDTDCPRHDPVNPPFKDAPDSVCPRRTRMMMGGRDDPVVDGGMDMDTDGDDDDDDDDDDDDDPPPPDD/DPPPPPPPPVPQPFDWDDDPNDTDTDGDAQAKDKAWDFPAPFAWAKKFKFFPVDFVTTLWIAGPLDTDCPRHDPVNPPFKDAPDSVCPRRTRMMMGGRDDPVVDGGMDMDTDGDDDDDDDDDDDDDDPPPDD

pLDDT: mean 83.39, std 20.2, range [25.14, 98.62]

Solvent-accessible surface area (backbone atoms only — not comparable to full-atom values): 15069 Å² total; per-residue (Å²): 134,85,80,78,78,78,75,76,73,77,70,78,74,63,51,79,42,86,47,98,71,31,38,36,32,39,46,44,68,66,35,69,49,74,47,83,44,72,65,43,87,49,61,71,55,32,40,37,33,31,27,83,91,45,87,51,31,27,57,41,38,35,44,88,82,38,76,50,68,88,58,34,25,75,92,37,66,94,34,56,46,58,74,38,79,80,33,64,82,15,34,61,19,38,32,38,48,58,34,51,68,84,65,43,44,57,35,37,44,36,33,33,28,47,46,79,51,68,35,36,31,40,40,57,49,76,65,79,74,71,81,128,133,85,83,78,79,80,76,77,73,78,70,78,72,64,51,78,43,85,47,98,70,30,37,36,32,39,46,41,67,65,35,70,48,71,47,83,44,73,66,42,86,49,61,71,55,32,41,37,33,30,27,85,91,44,87,50,32,28,56,40,37,35,43,89,82,38,77,50,67,88,60,33,23,76,92,38,67,93,34,58,47,58,76,38,80,80,33,65,83,16,33,60,21,36,33,39,48,58,35,49,70,84,66,42,43,56,36,37,43,36,32,33,28,47,47,80,50,69,35,36,31,41,41,57,51,76,66,79,74,74,78,134

InterPro domains:
  IPR003599 Immunoglobulin domain subtype [SM00409] (22-123)
  IPR007110 Immunoglobulin-like domain [PS50835] (27-111)
  IPR013106 Immunoglobulin V-set domain [PF07686] (24-113)
  IPR013106 Immunoglobulin V-set domain [SM00406] (32-111)
  IPR013783 Immunoglobulin-like fold [G3DSA:2.60.40.10] (22-122)
  IPR036179 Immunoglobulin-like domain superfamily [SSF48726] (22-111)
  IPR050504 BTN/MOG-like [PTHR24100] (23-111)

Radius of gyration: 27.03 Å; Cα contacts (8 Å, |Δi|>4): 565; chains: 2; bounding box: 47×104×58 Å